Protein AF-A0A2E9IGZ9-F1 (afdb_monomer_lite)

pLDDT: mean 83.28, std 19.93, range [29.45, 98.5]

Secondary structure (DSSP, 8-state):
-PPPPPPHHHHHHHHHHHHHHHHT---S-SGGGT--HHHHHHHHT-HHHHHHHHHHHHHHHHH-GGGTTSPEEE-TTS--PPPHHHHTTT------S-SEEETTEEEEEEESEEEEEEE-HHHHHHHHHHHHHHS-GGGGGSHHHHHHHHHHHTPPPSEEESS-HHHHHHH---HHHHHHHHHHHHHHHHHHHHHHH-HHHHHHHHHHHHH-HHHH-TTSTTS-SEEEEE-TTSSSEEEEETT-HHHHHHHHHH-EEEEEEEEEEEE-GGG-BTTBTT-EEEEEEEEEEEEEEEETT----SS---S--------S--SS-HHHHHHHHHHHHHHHHHHHHHHTT-------------

Radius of gyration: 23.5 Å; chains: 1; bounding box: 84×56×66 Å

Foldseek 3Di:
DPQDDDDPLLLLLLLQLLLCVLLVHDDPDCVVQVHDPVSVVSCVVPVLSNQLNVLLNVVCCVVPVVLSPWHKHAQQPDFADWDPLLVVLVDDPRGFLFGMDGHQAGEREAEFWGWLDWDFLSRLLSLLVQLCVQFPVCCCVDPLSVQLNLLSLLWDDKAKDLADLVVVCVVVPDPSSVLNVVSQVSNLVSVVVVVVVGVSSLLSSLLCSNFVCNTRNNSDSSGHQWYWYAYSSNPDIDIDGSPPSVVSSLLSVQWDKGKDKDKDFDADPVQPDPVRPRRGPNMIIIIIIIIIIGRRVPPPPPDDPDDDPPPPPPPDDDDPDRPVVSCCSSVCSVVVVVVSCVVVDPPPPPPDPPDDDD

Sequence (358 aa):
MTEAKLKAEDYEAAIVMGFYTVTKRVMESTEDYGIKQQLYDKIENTPSAKKTGELIATKILKDYPQLKNKKAEVFGRTKSSLTDFWKSYDASDTTPKTDVKIGDKNFSVKIGLAQLMSGGKAESTATFQAAVKNSNSDLVKSPQYKKTNQVLEGFVKNTLAPSKIRPLIKAGTNKVVNAAEKAHKDCMKELGNLFNQSKEFKIEFAREAMSGYEKFGKSSPASADLMLVSTADGGKVEIHDVNDDSYCEKIATAMKLQTRFKTSQRTKKELVSPTNEKGGTGEYFFWSVISLIVDSMTEELDTNEKETLVEFNILNKVKSFVSKTWSKVTNFFKKGLRQLTSFLGAIPDIRVKRNVKF

Structure (mmCIF, N/CA/C/O backbone):
data_AF-A0A2E9IGZ9-F1
#
_entry.id   AF-A0A2E9IGZ9-F1
#
loop_
_atom_site.group_PDB
_atom_site.id
_atom_site.type_symbol
_atom_site.label_atom_id
_atom_site.label_alt_id
_atom_site.label_comp_id
_atom_site.label_asym_id
_atom_site.label_entity_id
_atom_site.label_seq_id
_atom_site.pdbx_PDB_ins_code
_atom_site.Cartn_x
_atom_site.Cartn_y
_atom_site.Cartn_z
_atom_site.occupancy
_atom_site.B_iso_or_equiv
_atom_site.auth_seq_id
_atom_site.auth_comp_id
_atom_site.auth_asym_id
_atom_site.auth_atom_id
_atom_site.pdbx_PDB_model_num
ATOM 1 N N . MET A 1 1 ? 14.073 28.020 -9.856 1.00 32.75 1 MET A N 1
ATOM 2 C CA . MET A 1 1 ? 12.744 27.375 -9.861 1.00 32.75 1 MET A CA 1
ATOM 3 C C . MET A 1 1 ? 12.861 26.117 -9.024 1.00 32.75 1 MET A C 1
ATOM 5 O O . MET A 1 1 ? 13.722 25.304 -9.317 1.00 32.75 1 MET A O 1
ATOM 9 N N . THR A 1 2 ? 12.111 26.004 -7.935 1.00 37.91 2 THR A N 1
ATOM 10 C CA . THR A 1 2 ? 12.070 24.789 -7.111 1.00 37.91 2 THR A CA 1
ATOM 11 C C . THR A 1 2 ? 11.323 23.715 -7.896 1.00 37.91 2 THR A C 1
ATOM 13 O O . THR A 1 2 ? 10.181 23.953 -8.289 1.00 37.91 2 THR A O 1
ATOM 16 N N . GLU A 1 3 ? 11.957 22.571 -8.172 1.00 50.06 3 GLU A N 1
ATOM 17 C CA . GLU A 1 3 ? 11.272 21.444 -8.814 1.00 50.06 3 GLU A CA 1
ATOM 18 C C . GLU A 1 3 ? 10.016 21.087 -8.005 1.00 50.06 3 GLU A C 1
ATOM 20 O O . GLU A 1 3 ? 10.048 20.985 -6.773 1.00 50.06 3 GLU A O 1
ATOM 25 N N . ALA A 1 4 ? 8.878 20.958 -8.688 1.00 57.19 4 ALA A N 1
ATOM 26 C CA . ALA A 1 4 ? 7.639 20.560 -8.041 1.00 57.19 4 ALA A CA 1
ATOM 27 C C . ALA A 1 4 ? 7.823 19.167 -7.424 1.00 57.19 4 ALA A C 1
ATOM 29 O O . ALA A 1 4 ? 8.274 18.242 -8.095 1.00 57.19 4 ALA A O 1
ATOM 30 N N . LYS A 1 5 ? 7.451 19.007 -6.149 1.00 69.56 5 LYS A N 1
ATOM 31 C CA . LYS A 1 5 ? 7.558 17.721 -5.452 1.00 69.56 5 LYS A CA 1
ATOM 32 C C . LYS A 1 5 ? 6.809 16.634 -6.234 1.00 69.56 5 LYS A C 1
ATOM 34 O O . LYS A 1 5 ? 5.589 16.730 -6.404 1.00 69.56 5 LYS A O 1
ATOM 39 N N . LEU A 1 6 ? 7.542 15.613 -6.675 1.00 81.88 6 LEU A N 1
ATOM 40 C CA . LEU A 1 6 ? 6.992 14.467 -7.392 1.00 81.88 6 LEU A CA 1
ATOM 41 C C . LEU A 1 6 ? 6.009 13.688 -6.508 1.00 81.88 6 LEU A C 1
ATOM 43 O O . LEU A 1 6 ? 6.189 13.543 -5.295 1.00 81.88 6 LEU A O 1
ATOM 47 N N . LYS A 1 7 ? 4.935 13.212 -7.130 1.00 85.00 7 LYS A N 1
ATOM 48 C CA . LYS A 1 7 ? 3.936 12.305 -6.559 1.00 85.00 7 LYS A CA 1
ATOM 49 C C . LYS A 1 7 ? 4.289 10.866 -6.937 1.00 85.00 7 LYS A C 1
ATOM 51 O O . LYS A 1 7 ? 5.009 10.646 -7.900 1.00 85.00 7 LYS A O 1
ATOM 56 N N . ALA A 1 8 ? 3.726 9.888 -6.226 1.00 80.56 8 ALA A N 1
ATOM 57 C CA . ALA A 1 8 ? 3.929 8.463 -6.526 1.00 80.56 8 ALA A CA 1
ATOM 58 C C . ALA A 1 8 ? 3.668 8.128 -8.009 1.00 80.56 8 ALA A C 1
ATOM 60 O O . ALA A 1 8 ? 4.511 7.539 -8.672 1.00 80.56 8 ALA A O 1
ATOM 61 N N . GLU A 1 9 ? 2.565 8.643 -8.547 1.00 85.25 9 GLU A N 1
ATOM 62 C CA . GLU A 1 9 ? 2.147 8.442 -9.940 1.00 85.25 9 GLU A CA 1
ATOM 63 C C . GLU A 1 9 ? 3.149 9.008 -10.963 1.00 85.25 9 GLU A C 1
ATOM 65 O O . GLU A 1 9 ? 3.223 8.528 -12.091 1.00 85.25 9 GLU A O 1
ATOM 70 N N . ASP A 1 10 ? 3.918 10.034 -10.580 1.00 92.31 10 ASP A N 1
ATOM 71 C CA . ASP A 1 10 ? 4.966 10.587 -11.438 1.00 92.31 10 ASP A CA 1
ATOM 72 C C . ASP A 1 10 ? 6.125 9.585 -11.575 1.00 92.31 10 ASP A C 1
ATOM 74 O O . ASP A 1 10 ? 6.672 9.418 -12.663 1.00 92.31 10 ASP A O 1
ATOM 78 N N . TYR A 1 11 ? 6.459 8.869 -10.497 1.00 93.56 11 TYR A N 1
ATOM 79 C CA . TYR A 1 11 ? 7.488 7.829 -10.519 1.00 93.56 11 TYR A CA 1
ATOM 80 C C . TYR A 1 11 ? 7.055 6.599 -11.318 1.00 93.56 11 TYR A C 1
ATOM 82 O O . TYR A 1 11 ? 7.867 6.055 -12.057 1.00 93.56 11 TYR A O 1
ATOM 90 N N . GLU A 1 12 ? 5.789 6.183 -11.233 1.00 95.62 12 GLU A N 1
ATOM 91 C CA . GLU A 1 12 ? 5.253 5.077 -12.045 1.00 95.62 12 GLU A CA 1
ATOM 92 C C . GLU A 1 12 ? 5.429 5.346 -13.545 1.00 95.62 12 GLU A C 1
ATOM 94 O O . GLU A 1 12 ? 5.975 4.516 -14.274 1.00 95.62 12 GLU A O 1
ATOM 99 N N . ALA A 1 13 ? 5.030 6.541 -13.996 1.00 96.44 13 ALA A N 1
ATOM 100 C CA . ALA A 1 13 ? 5.212 6.959 -15.382 1.00 96.44 13 ALA A CA 1
ATOM 101 C C . ALA A 1 13 ? 6.696 7.084 -15.752 1.00 96.44 13 ALA A C 1
ATOM 103 O O . ALA A 1 13 ? 7.098 6.600 -16.808 1.00 96.44 13 ALA A O 1
ATOM 104 N N . ALA A 1 14 ? 7.520 7.667 -14.875 1.00 97.19 14 ALA A N 1
ATOM 105 C CA . ALA A 1 14 ? 8.954 7.798 -15.108 1.00 97.19 14 ALA A CA 1
ATOM 106 C C . ALA A 1 14 ? 9.654 6.440 -15.273 1.00 97.19 14 ALA A C 1
ATOM 108 O O . ALA A 1 14 ? 10.495 6.305 -16.157 1.00 97.19 14 ALA A O 1
ATOM 109 N N . ILE A 1 15 ? 9.295 5.425 -14.480 1.00 98.12 15 ILE A N 1
ATOM 110 C CA . ILE A 1 15 ? 9.843 4.063 -14.602 1.00 98.12 15 ILE A CA 1
ATOM 111 C C . ILE A 1 15 ? 9.481 3.458 -15.959 1.00 98.12 15 ILE A C 1
ATOM 113 O O . ILE A 1 15 ? 10.348 2.910 -16.638 1.00 98.12 15 ILE A O 1
ATOM 117 N N . VAL A 1 16 ? 8.217 3.572 -16.377 1.00 98.19 16 VAL A N 1
ATOM 118 C CA . VAL A 1 16 ? 7.760 3.045 -17.671 1.00 98.19 16 VAL A CA 1
ATOM 119 C C . VAL A 1 16 ? 8.455 3.768 -18.826 1.00 98.19 16 VAL A C 1
ATOM 121 O O . VAL A 1 16 ? 8.996 3.107 -19.707 1.00 98.19 16 VAL A O 1
ATOM 124 N N . MET A 1 17 ? 8.523 5.101 -18.801 1.00 97.88 17 MET A N 1
ATOM 125 C CA . MET A 1 17 ? 9.248 5.885 -19.810 1.00 97.88 17 MET A CA 1
ATOM 126 C C . MET A 1 17 ? 10.739 5.518 -19.842 1.00 97.88 17 MET A C 1
ATOM 128 O O . MET A 1 17 ? 11.278 5.213 -20.904 1.00 97.88 17 MET A O 1
ATOM 132 N N . GLY A 1 18 ? 11.388 5.448 -18.676 1.00 98.06 18 GLY A N 1
ATOM 133 C CA . GLY A 1 18 ? 12.786 5.037 -18.539 1.00 98.06 18 GLY A CA 1
ATOM 134 C C . GLY A 1 18 ? 13.047 3.629 -19.075 1.00 98.06 18 GLY A C 1
ATOM 135 O O . GLY A 1 18 ? 14.079 3.387 -19.697 1.00 98.06 18 GLY A O 1
ATOM 136 N N . PHE A 1 19 ? 12.093 2.707 -18.926 1.00 98.50 19 PHE A N 1
ATOM 137 C CA . PHE A 1 19 ? 12.179 1.365 -19.498 1.00 98.50 19 PHE A CA 1
ATOM 138 C C . PHE A 1 19 ? 12.247 1.385 -21.030 1.00 98.50 19 PHE A C 1
ATOM 140 O O . PHE A 1 19 ? 13.100 0.712 -21.616 1.00 98.50 19 PHE A O 1
ATOM 147 N N . TYR A 1 20 ? 11.405 2.179 -21.695 1.00 97.88 20 TYR A N 1
ATOM 148 C CA . TYR A 1 20 ? 11.455 2.329 -23.154 1.00 97.88 20 TYR A CA 1
ATOM 149 C C . TYR A 1 20 ? 12.735 3.042 -23.615 1.00 97.88 20 TYR A C 1
ATOM 151 O O . TYR A 1 20 ? 13.361 2.595 -24.578 1.00 97.88 20 TYR A O 1
ATOM 159 N N . THR A 1 21 ? 13.214 4.040 -22.864 1.00 97.38 21 THR A N 1
ATOM 160 C CA . THR A 1 21 ? 14.504 4.701 -23.123 1.00 97.38 21 THR A CA 1
ATOM 161 C C . THR A 1 21 ? 15.678 3.720 -23.058 1.00 97.38 21 THR A C 1
ATOM 163 O O . THR A 1 21 ? 16.434 3.583 -24.022 1.00 97.38 21 THR A O 1
ATOM 166 N N . VAL A 1 22 ? 15.821 2.977 -21.954 1.00 97.88 22 VAL A N 1
ATOM 167 C CA . VAL A 1 22 ? 16.948 2.048 -21.733 1.00 97.88 22 VAL A CA 1
ATOM 168 C C . VAL A 1 22 ? 16.916 0.876 -22.719 1.00 97.88 22 VAL A C 1
ATOM 170 O O . VAL A 1 22 ? 17.962 0.393 -23.160 1.00 97.88 22 VAL A O 1
ATOM 173 N N . THR A 1 23 ? 15.724 0.428 -23.121 1.00 97.62 23 THR A N 1
ATOM 174 C CA . THR A 1 23 ? 15.567 -0.635 -24.129 1.00 97.62 23 THR A CA 1
ATOM 175 C C . THR A 1 23 ? 15.649 -0.135 -25.573 1.00 97.62 23 THR A C 1
ATOM 177 O O . THR A 1 23 ? 15.648 -0.964 -26.483 1.00 97.62 23 THR A O 1
ATOM 180 N N . LYS A 1 24 ? 15.783 1.184 -25.792 1.00 96.62 24 LYS A N 1
ATOM 181 C CA . LYS A 1 24 ? 15.793 1.842 -27.113 1.00 96.62 24 LYS A CA 1
ATOM 182 C C . LYS A 1 24 ? 14.543 1.531 -27.940 1.00 96.62 24 LYS A C 1
ATOM 184 O O . LYS A 1 24 ? 14.617 1.337 -29.152 1.00 96.62 24 LYS A O 1
ATOM 189 N N . ARG A 1 25 ? 13.396 1.441 -27.272 1.00 94.88 25 ARG A N 1
ATOM 190 C CA . ARG A 1 25 ? 12.094 1.173 -27.886 1.00 94.88 25 ARG A CA 1
ATOM 191 C C . ARG A 1 25 ? 11.255 2.441 -27.869 1.00 94.88 25 ARG A C 1
ATOM 193 O O . ARG A 1 25 ? 11.357 3.245 -26.951 1.00 94.88 25 ARG A O 1
ATOM 200 N N . VAL A 1 26 ? 10.426 2.607 -28.890 1.00 90.12 26 VAL A N 1
ATOM 201 C CA . VAL A 1 26 ? 9.554 3.777 -29.029 1.00 90.12 26 VAL A CA 1
ATOM 202 C C . VAL A 1 26 ? 8.212 3.496 -28.359 1.00 90.12 26 VAL A C 1
ATOM 204 O O . VAL A 1 26 ? 7.700 2.378 -28.433 1.00 90.12 26 VAL A O 1
ATOM 207 N N . MET A 1 27 ? 7.660 4.515 -27.704 1.00 90.69 27 MET A N 1
ATOM 208 C CA . MET A 1 27 ? 6.276 4.526 -27.240 1.00 90.69 27 MET A CA 1
ATOM 209 C C . MET A 1 27 ? 5.404 5.125 -28.345 1.00 90.69 27 MET A C 1
ATOM 211 O O . MET A 1 27 ? 5.516 6.315 -28.624 1.00 90.69 27 MET A O 1
ATOM 215 N N . GLU A 1 28 ? 4.570 4.311 -28.991 1.00 83.88 28 GLU A N 1
ATOM 216 C CA . GLU A 1 28 ? 3.745 4.760 -30.127 1.00 83.88 28 GLU A CA 1
ATOM 217 C C . GLU A 1 28 ? 2.611 5.698 -29.684 1.00 83.88 28 GLU A C 1
ATOM 219 O O . GLU A 1 28 ? 2.387 6.740 -30.295 1.00 83.88 28 GLU A O 1
ATOM 224 N N . SER A 1 29 ? 1.942 5.359 -28.578 1.00 89.00 29 SER A N 1
ATOM 225 C CA . SER A 1 29 ? 0.925 6.182 -27.920 1.00 89.00 29 SER A CA 1
ATOM 226 C C . SER A 1 29 ? 1.106 6.110 -26.409 1.00 89.00 29 SER A C 1
ATOM 228 O O . SER A 1 29 ? 1.192 5.025 -25.843 1.00 89.00 29 SER A O 1
ATOM 230 N N . THR A 1 30 ? 1.150 7.254 -25.727 1.00 89.75 30 THR A N 1
ATOM 231 C CA . THR A 1 30 ? 1.342 7.309 -24.266 1.00 89.75 30 THR A CA 1
ATOM 232 C C . THR A 1 30 ? 0.206 6.611 -23.505 1.00 89.75 30 THR A C 1
ATOM 234 O O . THR A 1 30 ? 0.447 5.961 -22.480 1.00 89.75 30 THR A O 1
ATOM 237 N N . GLU A 1 31 ? -1.011 6.654 -24.053 1.00 89.00 31 GLU A N 1
ATOM 238 C CA . GLU A 1 31 ? -2.209 6.050 -23.465 1.00 89.00 31 GLU A CA 1
ATOM 239 C C . GLU A 1 31 ? -2.146 4.519 -23.437 1.00 89.00 31 GLU A C 1
ATOM 241 O O . GLU A 1 31 ? -2.573 3.915 -22.448 1.00 89.00 31 GLU A O 1
ATOM 246 N N . ASP A 1 32 ? -1.519 3.893 -24.439 1.00 90.88 32 ASP A N 1
ATOM 247 C CA . ASP A 1 32 ? -1.344 2.433 -24.506 1.00 90.88 32 ASP A CA 1
ATOM 248 C C . ASP A 1 32 ? -0.474 1.892 -23.367 1.00 90.88 32 ASP A C 1
ATOM 250 O O . ASP A 1 32 ? -0.505 0.695 -23.068 1.00 90.88 32 ASP A O 1
ATOM 254 N N . TYR A 1 33 ? 0.284 2.766 -22.705 1.00 94.00 33 TYR A N 1
ATOM 255 C CA . TYR A 1 33 ? 1.140 2.443 -21.566 1.00 94.00 33 TYR A CA 1
ATOM 256 C C . TYR A 1 33 ? 0.579 2.966 -20.239 1.00 94.00 33 TYR A C 1
ATOM 258 O O . TYR A 1 33 ? 1.298 2.996 -19.241 1.00 94.00 33 TYR A O 1
ATOM 266 N N . GLY A 1 34 ? -0.690 3.390 -20.208 1.00 93.06 34 GLY A N 1
ATOM 267 C CA . GLY A 1 34 ? -1.354 3.893 -19.003 1.00 93.06 34 GLY A CA 1
ATOM 268 C C . GLY A 1 34 ? -0.917 5.302 -18.585 1.00 93.06 34 GLY A C 1
ATOM 269 O O . GLY A 1 34 ? -1.207 5.734 -17.465 1.00 93.06 34 GLY A O 1
ATOM 270 N N . ILE A 1 35 ? -0.232 6.041 -19.465 1.00 94.50 35 ILE A N 1
ATOM 271 C CA . ILE A 1 35 ? 0.303 7.375 -19.180 1.00 94.50 35 ILE A CA 1
ATOM 272 C C . ILE A 1 35 ? -0.529 8.417 -19.926 1.00 94.50 35 ILE A C 1
ATOM 274 O O . ILE A 1 35 ? -0.560 8.467 -21.147 1.00 94.50 35 ILE A O 1
ATOM 278 N N . LYS A 1 36 ? -1.195 9.304 -19.182 1.00 92.75 36 LYS A N 1
ATOM 279 C CA . LYS A 1 36 ? -1.896 10.453 -19.779 1.00 92.75 36 LYS A CA 1
ATOM 280 C C . LYS A 1 36 ? -0.887 11.444 -20.357 1.00 92.75 36 LYS A C 1
ATOM 282 O O . LYS A 1 36 ? 0.118 11.710 -19.698 1.00 92.75 36 LYS A O 1
ATOM 287 N N . GLN A 1 37 ? -1.221 12.099 -21.469 1.00 92.62 37 GLN A N 1
ATOM 288 C CA . GLN A 1 37 ? -0.322 13.059 -22.125 1.00 92.62 37 GLN A CA 1
ATOM 289 C C . GLN A 1 37 ? 0.213 14.148 -21.179 1.00 92.62 37 GLN A C 1
ATOM 291 O O . GLN A 1 37 ? 1.413 14.366 -21.104 1.00 92.62 37 GLN A O 1
ATOM 296 N N . GLN A 1 38 ? -0.648 14.742 -20.345 1.00 92.00 38 GLN A N 1
ATOM 297 C CA . GLN A 1 38 ? -0.229 15.744 -19.351 1.00 92.00 38 GLN A CA 1
ATOM 298 C C . GLN A 1 38 ? 0.832 15.228 -18.366 1.00 92.00 38 GLN A C 1
ATOM 300 O O . GLN A 1 38 ? 1.667 15.994 -17.890 1.00 92.00 38 GLN A O 1
ATOM 305 N N . LEU A 1 39 ? 0.764 13.943 -18.006 1.00 92.44 39 LEU A N 1
ATOM 306 C CA . LEU A 1 39 ? 1.745 13.321 -17.124 1.00 92.44 39 LEU A CA 1
ATOM 307 C C . LEU A 1 39 ? 3.043 13.050 -17.885 1.00 92.44 39 LEU A C 1
ATOM 309 O O . LEU A 1 39 ? 4.103 13.371 -17.364 1.00 92.44 39 LEU A O 1
ATOM 313 N N . TYR A 1 40 ? 2.953 12.535 -19.112 1.00 94.00 40 TYR A N 1
ATOM 314 C CA . TYR A 1 40 ? 4.107 12.355 -19.994 1.00 94.00 40 TYR A CA 1
ATOM 315 C C . TYR A 1 40 ? 4.885 13.665 -20.174 1.00 94.00 40 TYR A C 1
ATOM 317 O O . TYR A 1 40 ? 6.069 13.724 -19.854 1.00 94.00 40 TYR A O 1
ATOM 325 N N . ASP A 1 41 ? 4.199 14.743 -20.567 1.00 93.75 41 ASP A N 1
ATOM 326 C CA . ASP A 1 41 ? 4.806 16.062 -20.778 1.00 93.75 41 ASP A CA 1
ATOM 327 C C . ASP A 1 41 ? 5.449 16.592 -19.492 1.00 93.75 41 ASP A C 1
ATOM 329 O O . ASP A 1 41 ? 6.516 17.205 -19.511 1.00 93.75 41 ASP A O 1
ATOM 333 N N . LYS A 1 42 ? 4.817 16.345 -18.341 1.00 93.88 42 LYS A N 1
ATOM 334 C CA . LYS A 1 42 ? 5.380 16.718 -17.044 1.00 93.88 42 LYS A CA 1
ATOM 335 C C . LYS A 1 42 ? 6.686 15.974 -16.760 1.00 93.88 42 LYS A C 1
ATOM 337 O O . LYS A 1 42 ? 7.631 16.609 -16.292 1.00 93.88 42 LYS A O 1
ATOM 342 N N . ILE A 1 43 ? 6.747 14.664 -17.012 1.00 94.75 43 ILE A N 1
ATOM 343 C CA . ILE A 1 43 ? 7.973 13.877 -16.814 1.00 94.75 43 ILE A CA 1
ATOM 344 C C . ILE A 1 43 ? 9.055 14.313 -17.801 1.00 94.75 43 ILE A C 1
ATOM 346 O O . ILE A 1 43 ? 10.187 14.524 -17.378 1.00 94.75 43 ILE A O 1
ATOM 350 N N . GLU A 1 44 ? 8.714 14.544 -19.071 1.00 93.38 44 GLU A N 1
ATOM 351 C CA . GLU A 1 44 ? 9.658 15.059 -20.072 1.00 93.38 44 GLU A CA 1
ATOM 352 C C . GLU A 1 44 ? 10.307 16.381 -19.640 1.00 93.38 44 GLU A C 1
ATOM 354 O O . GLU A 1 44 ? 11.513 16.571 -19.795 1.00 93.38 44 GLU A O 1
ATOM 359 N N . ASN A 1 45 ? 9.527 17.256 -19.002 1.00 93.75 45 ASN A N 1
ATOM 360 C CA . ASN A 1 45 ? 9.992 18.539 -18.477 1.00 93.75 45 ASN A CA 1
ATOM 361 C C . ASN A 1 45 ? 10.607 18.462 -17.066 1.00 93.75 45 ASN A C 1
ATOM 363 O O . ASN A 1 45 ? 10.932 19.500 -16.488 1.00 93.75 45 ASN A O 1
ATOM 367 N N . THR A 1 46 ? 10.775 17.263 -16.497 1.00 93.50 46 THR A N 1
ATOM 368 C CA . THR A 1 46 ? 11.371 17.059 -15.167 1.00 93.50 46 THR A CA 1
ATOM 369 C C . THR A 1 46 ? 12.596 16.137 -15.264 1.00 93.50 46 THR A C 1
ATOM 371 O O . THR A 1 46 ? 12.470 14.922 -15.087 1.00 93.50 46 THR A O 1
ATOM 374 N N . PRO A 1 47 ? 13.805 16.680 -15.524 1.00 93.31 47 PRO A N 1
ATOM 375 C CA . PRO A 1 47 ? 15.015 15.879 -15.746 1.00 93.31 47 PRO A CA 1
ATOM 376 C C . PRO A 1 47 ? 15.348 14.911 -14.605 1.00 93.31 47 PRO A C 1
ATOM 378 O O . PRO A 1 47 ? 15.786 13.788 -14.859 1.00 93.31 47 PRO A O 1
ATOM 381 N N . SER A 1 48 ? 15.109 15.317 -13.354 1.00 91.56 48 SER A N 1
ATOM 382 C CA . SER A 1 48 ? 15.309 14.465 -12.179 1.00 91.56 48 SER A CA 1
ATOM 383 C C . SER A 1 48 ? 14.412 13.222 -12.210 1.00 91.56 48 SER A C 1
ATOM 385 O O . SER A 1 48 ? 14.900 12.116 -11.992 1.00 91.56 48 SER A O 1
ATOM 387 N N . ALA A 1 49 ? 13.135 13.371 -12.577 1.00 92.75 49 ALA A N 1
ATOM 388 C CA . ALA A 1 49 ? 12.197 12.256 -12.704 1.00 92.75 49 ALA A CA 1
ATOM 389 C C . ALA A 1 49 ? 12.624 11.274 -13.803 1.00 92.75 49 ALA A C 1
ATOM 391 O O . ALA A 1 49 ? 12.639 10.068 -13.560 1.00 92.75 49 ALA A O 1
ATOM 392 N N . LYS A 1 50 ? 13.023 11.780 -14.982 1.00 95.25 50 LYS A N 1
ATOM 393 C CA . LYS A 1 50 ? 13.515 10.941 -16.093 1.00 95.25 50 LYS A CA 1
ATOM 394 C C . LYS A 1 50 ? 14.712 10.104 -15.664 1.00 95.25 50 LYS A C 1
ATOM 396 O O . LYS A 1 50 ? 14.700 8.885 -15.818 1.00 95.25 50 LYS A O 1
ATOM 401 N N . LYS A 1 51 ? 15.705 10.757 -15.053 1.00 95.75 51 LYS A N 1
ATOM 402 C CA . LYS A 1 51 ? 16.915 10.096 -14.563 1.00 95.75 51 LYS A CA 1
ATOM 403 C C . LYS A 1 51 ? 16.585 9.011 -13.538 1.00 95.75 51 LYS A C 1
ATOM 405 O O . LYS A 1 51 ? 17.085 7.897 -13.664 1.00 95.75 51 LYS A O 1
ATOM 410 N N . THR A 1 52 ? 15.723 9.302 -12.561 1.00 94.69 52 THR A N 1
ATOM 411 C CA . THR A 1 52 ? 15.276 8.296 -11.584 1.00 94.69 52 THR A CA 1
ATOM 412 C C . THR A 1 52 ? 14.593 7.113 -12.277 1.00 94.69 52 THR A C 1
ATOM 414 O O . THR A 1 52 ? 14.903 5.962 -11.975 1.00 94.69 52 THR A O 1
ATOM 417 N N . GLY A 1 53 ? 13.703 7.378 -13.238 1.00 97.50 53 GLY A N 1
ATOM 418 C CA . GLY A 1 53 ? 13.025 6.348 -14.024 1.00 97.50 53 GLY A CA 1
ATOM 419 C C . GLY A 1 53 ? 13.985 5.435 -14.792 1.00 97.50 53 GLY A C 1
ATOM 420 O O . GLY A 1 53 ? 13.845 4.214 -14.744 1.00 97.50 53 GLY A O 1
ATOM 421 N N . GLU A 1 54 ? 14.998 6.007 -15.446 1.00 98.19 54 GLU A N 1
ATOM 422 C CA . GLU A 1 54 ? 16.040 5.268 -16.172 1.00 98.19 54 GLU A CA 1
ATOM 423 C C . GLU A 1 54 ? 16.924 4.423 -15.243 1.00 98.19 54 GLU A C 1
ATOM 425 O O . GLU A 1 54 ? 17.232 3.273 -15.569 1.00 98.19 54 GLU A O 1
ATOM 430 N N . LEU A 1 55 ? 17.304 4.949 -14.072 1.00 98.00 55 LEU A N 1
ATOM 431 C CA . LEU A 1 55 ? 18.084 4.209 -13.071 1.00 98.00 55 LEU A CA 1
ATOM 432 C C . LEU A 1 55 ? 17.307 2.998 -12.547 1.00 98.00 55 LEU A C 1
ATOM 434 O O . LEU A 1 55 ? 17.832 1.880 -12.526 1.00 98.00 55 LEU A O 1
ATOM 438 N N . ILE A 1 56 ? 16.034 3.198 -12.198 1.00 98.12 56 ILE A N 1
ATOM 439 C CA . ILE A 1 56 ? 15.155 2.118 -11.749 1.00 98.12 56 ILE A CA 1
ATOM 440 C C . ILE A 1 56 ? 14.959 1.086 -12.866 1.00 98.12 56 ILE A C 1
ATOM 442 O O . ILE A 1 56 ? 15.133 -0.109 -12.632 1.00 98.12 56 ILE A O 1
ATOM 446 N N . ALA A 1 57 ? 14.659 1.517 -14.093 1.00 98.31 57 ALA A N 1
ATOM 447 C CA . ALA A 1 57 ? 14.489 0.612 -15.227 1.00 98.31 57 ALA A CA 1
ATOM 448 C C . ALA A 1 57 ? 15.763 -0.191 -15.541 1.00 98.31 57 ALA A C 1
ATOM 450 O O . ALA A 1 57 ? 15.690 -1.385 -15.839 1.00 98.31 57 ALA A O 1
ATOM 451 N N . THR A 1 58 ? 16.935 0.434 -15.418 1.00 98.44 58 THR A N 1
ATOM 452 C CA . THR A 1 58 ? 18.231 -0.241 -15.564 1.00 98.44 58 THR A CA 1
ATOM 453 C C . THR A 1 58 ? 18.402 -1.333 -14.512 1.00 98.44 58 THR A C 1
ATOM 455 O O . THR A 1 58 ? 18.807 -2.446 -14.850 1.00 98.44 58 THR A O 1
ATOM 458 N N . LYS A 1 59 ? 18.045 -1.061 -13.249 1.00 98.19 59 LYS A N 1
ATOM 459 C CA . LYS A 1 59 ? 18.060 -2.074 -12.184 1.00 98.19 59 LYS A CA 1
ATOM 460 C C . LYS A 1 59 ? 17.076 -3.213 -12.465 1.00 98.19 59 LYS A C 1
ATOM 462 O O . LYS A 1 59 ? 17.477 -4.369 -12.363 1.00 98.19 59 LYS A O 1
ATOM 467 N N . ILE A 1 60 ? 15.846 -2.914 -12.896 1.00 98.38 60 ILE A N 1
ATOM 468 C CA . ILE A 1 60 ? 14.863 -3.938 -13.293 1.00 98.38 60 ILE A CA 1
ATOM 469 C C . ILE A 1 60 ? 15.447 -4.852 -14.375 1.00 98.38 60 ILE A C 1
ATOM 471 O O . ILE A 1 60 ? 15.367 -6.067 -14.254 1.00 98.38 60 ILE A O 1
ATOM 475 N N . LEU A 1 61 ? 16.048 -4.292 -15.427 1.00 98.25 61 LEU A N 1
ATOM 476 C CA . LEU A 1 61 ? 16.608 -5.075 -16.535 1.00 98.25 61 LEU A CA 1
ATOM 477 C C . LEU A 1 61 ? 17.881 -5.835 -16.157 1.00 98.25 61 LEU A C 1
ATOM 479 O O . LEU A 1 61 ? 18.178 -6.858 -16.770 1.00 98.25 61 LEU A O 1
ATOM 483 N N . LYS A 1 62 ? 18.629 -5.353 -15.161 1.00 98.12 62 LYS A N 1
ATOM 484 C CA . LYS A 1 62 ? 19.765 -6.078 -14.589 1.00 98.12 62 LYS A CA 1
ATOM 485 C C . LYS A 1 62 ? 19.299 -7.325 -13.834 1.00 98.12 62 LYS A C 1
ATOM 487 O O . LYS A 1 62 ? 19.889 -8.384 -14.019 1.00 98.12 62 LYS A O 1
ATOM 492 N N . ASP A 1 63 ? 18.257 -7.198 -13.016 1.00 97.69 63 ASP A N 1
ATOM 493 C CA . ASP A 1 63 ? 17.748 -8.301 -12.190 1.00 97.69 63 ASP A CA 1
ATOM 494 C C . ASP A 1 63 ? 16.841 -9.256 -12.985 1.00 97.69 63 ASP A C 1
ATOM 496 O O . ASP A 1 63 ? 16.807 -10.457 -12.725 1.00 97.69 63 ASP A O 1
ATOM 500 N N . TYR A 1 64 ? 16.135 -8.732 -13.991 1.00 97.56 64 TYR A N 1
ATOM 501 C CA . TYR A 1 64 ? 15.180 -9.458 -14.830 1.00 97.56 64 TYR A CA 1
ATOM 502 C C . TYR A 1 64 ? 15.435 -9.199 -16.331 1.00 97.56 64 TYR A C 1
ATOM 504 O O . TYR A 1 64 ? 14.599 -8.597 -17.020 1.00 97.56 64 TYR A O 1
ATOM 512 N N . PRO A 1 65 ? 16.571 -9.660 -16.890 1.00 97.56 65 PRO A N 1
ATOM 513 C CA . PRO A 1 65 ? 16.956 -9.394 -18.281 1.00 97.56 65 PRO A CA 1
ATOM 514 C C . PRO A 1 65 ? 15.951 -9.921 -19.317 1.00 97.56 65 PRO A C 1
ATOM 516 O O . PRO A 1 65 ? 15.813 -9.348 -20.401 1.00 97.56 65 PRO A O 1
ATOM 519 N N . GLN A 1 66 ? 15.187 -10.963 -18.979 1.00 97.25 66 GLN A N 1
ATOM 520 C CA . GLN A 1 66 ? 14.120 -11.515 -19.818 1.00 97.25 66 GLN A CA 1
ATOM 521 C C . GLN A 1 66 ? 12.984 -10.519 -20.106 1.00 97.25 66 GLN A C 1
ATOM 523 O O . GLN A 1 66 ? 12.219 -10.714 -21.054 1.00 97.25 66 GLN A O 1
ATOM 528 N N . LEU A 1 67 ? 12.864 -9.445 -19.316 1.00 97.56 67 LEU A N 1
ATOM 529 C CA . LEU A 1 67 ? 11.829 -8.432 -19.504 1.00 97.56 67 LEU A CA 1
ATOM 530 C C . LEU A 1 67 ? 12.123 -7.474 -20.658 1.00 97.56 67 LEU A C 1
ATOM 532 O O . LEU A 1 67 ? 11.193 -6.831 -21.127 1.00 97.56 67 LEU A O 1
ATOM 536 N N . LYS A 1 68 ? 13.359 -7.407 -21.175 1.00 96.69 68 LYS A N 1
ATOM 537 C CA . LYS A 1 68 ? 13.814 -6.414 -22.174 1.00 96.69 68 LYS A CA 1
ATOM 538 C C . LYS A 1 68 ? 12.851 -6.179 -23.349 1.00 96.69 68 LYS A C 1
ATOM 540 O O . LYS A 1 68 ? 12.636 -5.042 -23.765 1.00 96.69 68 LYS A O 1
ATOM 545 N N . ASN A 1 69 ? 12.240 -7.247 -23.862 1.00 96.31 69 ASN A N 1
ATOM 546 C CA . ASN A 1 69 ? 11.338 -7.192 -25.019 1.00 96.31 69 ASN A CA 1
ATOM 547 C C . ASN A 1 69 ? 9.846 -7.208 -24.635 1.00 96.31 69 ASN A C 1
ATOM 549 O O . ASN A 1 69 ? 8.983 -7.342 -25.499 1.00 96.31 69 ASN A O 1
ATOM 553 N N . LYS A 1 70 ? 9.517 -7.115 -23.344 1.00 97.56 70 LYS A N 1
ATOM 554 C CA . LYS A 1 70 ? 8.143 -7.138 -22.830 1.00 97.56 70 LYS A CA 1
ATOM 555 C C . LYS A 1 70 ? 7.554 -5.732 -22.763 1.00 97.56 70 LYS A C 1
ATOM 557 O O . LYS A 1 70 ? 8.274 -4.737 -22.746 1.00 97.56 70 LYS A O 1
ATOM 562 N N . LYS A 1 71 ? 6.225 -5.640 -22.761 1.00 96.62 71 LYS A N 1
ATOM 563 C CA . LYS A 1 71 ? 5.516 -4.370 -22.570 1.00 96.62 71 LYS A CA 1
ATOM 564 C C . LYS A 1 71 ? 5.643 -3.938 -21.108 1.00 96.62 71 LYS A C 1
ATOM 566 O O . LYS A 1 71 ? 5.324 -4.741 -20.236 1.00 96.62 71 LYS A O 1
ATOM 571 N N . ALA A 1 72 ? 6.084 -2.705 -20.877 1.00 97.75 72 ALA A N 1
ATOM 572 C CA . ALA A 1 72 ? 5.961 -2.002 -19.602 1.00 97.75 72 ALA A CA 1
ATOM 573 C C . ALA A 1 72 ? 4.771 -1.033 -19.662 1.00 97.75 72 ALA A C 1
ATOM 575 O O . ALA A 1 72 ? 4.606 -0.356 -20.678 1.00 97.75 72 ALA A O 1
ATOM 576 N N . GLU A 1 73 ? 3.951 -0.971 -18.614 1.00 97.00 73 GLU A N 1
ATOM 577 C CA . GLU A 1 73 ? 2.786 -0.082 -18.518 1.00 97.00 73 GLU A CA 1
ATOM 578 C C . GLU A 1 73 ? 2.494 0.332 -17.066 1.00 97.00 73 GLU A C 1
ATOM 580 O O . GLU A 1 73 ? 2.765 -0.414 -16.120 1.00 97.00 73 GLU A O 1
ATOM 585 N N . VAL A 1 74 ? 1.927 1.529 -16.893 1.00 96.88 74 VAL A N 1
ATOM 586 C CA . VAL A 1 74 ? 1.405 2.009 -15.610 1.00 96.88 74 VAL A CA 1
ATOM 587 C C . VAL A 1 74 ? 0.075 1.313 -15.343 1.00 96.88 74 VAL A C 1
ATOM 589 O O . VAL A 1 74 ? -0.866 1.426 -16.128 1.00 96.88 74 VAL A O 1
ATOM 592 N N . PHE A 1 75 ? -0.015 0.615 -14.214 1.00 95.38 75 PHE A N 1
ATOM 593 C CA . PHE A 1 75 ? -1.180 -0.186 -13.841 1.00 95.38 75 PHE A CA 1
ATOM 594 C C . PHE A 1 75 ? -1.938 0.374 -12.628 1.00 95.38 75 PHE A C 1
ATOM 596 O O . PHE A 1 75 ? -3.144 0.137 -12.511 1.00 95.38 75 PHE A O 1
ATOM 603 N N . GLY A 1 76 ? -1.284 1.182 -11.781 1.00 88.81 76 GLY A N 1
ATOM 604 C CA . GLY A 1 76 ? -1.799 1.669 -10.487 1.00 88.81 76 GLY A CA 1
ATOM 605 C C . GLY A 1 76 ? -3.139 2.416 -10.533 1.00 88.81 76 GLY A C 1
ATOM 606 O O . GLY A 1 76 ? -3.843 2.542 -9.530 1.00 88.81 76 GLY A O 1
ATOM 607 N N . ARG A 1 77 ? -3.543 2.890 -11.717 1.00 82.94 77 ARG A N 1
ATOM 608 C CA . ARG A 1 77 ? -4.788 3.645 -11.942 1.00 82.94 77 ARG A CA 1
ATOM 609 C C . ARG A 1 77 ? -5.914 2.843 -12.588 1.00 82.94 77 ARG A C 1
ATOM 611 O O . ARG A 1 77 ? -7.003 3.384 -12.796 1.00 82.94 77 ARG A O 1
ATOM 618 N N . THR A 1 78 ? -5.675 1.577 -12.909 1.00 88.88 78 THR A N 1
ATOM 619 C CA . THR A 1 78 ? -6.723 0.695 -13.421 1.00 88.88 78 THR A CA 1
ATOM 620 C C . THR A 1 78 ? -7.730 0.361 -12.316 1.00 88.88 78 THR A C 1
ATOM 622 O O . THR A 1 78 ? -7.491 0.569 -11.124 1.00 88.88 78 THR A O 1
ATOM 625 N N . LYS A 1 79 ? -8.909 -0.123 -12.708 1.00 92.94 79 LYS A N 1
ATOM 626 C CA . LYS A 1 79 ? -9.922 -0.626 -11.778 1.00 92.94 79 LYS A CA 1
ATOM 627 C C . LYS A 1 79 ? -10.018 -2.126 -11.954 1.00 92.94 79 LYS A C 1
ATOM 629 O O . LYS A 1 79 ? -10.199 -2.596 -13.071 1.00 92.94 79 LYS A O 1
ATOM 634 N N . SER A 1 80 ? -9.893 -2.849 -10.849 1.00 94.69 80 SER A N 1
ATOM 635 C CA . SER A 1 80 ? -9.844 -4.307 -10.864 1.00 94.69 80 SER A CA 1
ATOM 636 C C . SER A 1 80 ? -10.941 -4.919 -10.008 1.00 94.69 80 SER A C 1
ATOM 638 O O . SER A 1 80 ? -11.351 -4.357 -8.989 1.00 94.69 80 SER A O 1
ATOM 640 N N . SER A 1 81 ? -11.427 -6.080 -10.440 1.00 96.19 81 SER A N 1
ATOM 641 C CA . SER A 1 81 ? -12.450 -6.839 -9.729 1.00 96.19 81 SER A CA 1
ATOM 642 C C . SER A 1 81 ? -11.914 -7.374 -8.407 1.00 96.19 81 SER A C 1
ATOM 644 O O . SER A 1 81 ? -10.813 -7.910 -8.344 1.00 96.19 81 SER A O 1
ATOM 646 N N . LEU A 1 82 ? -12.723 -7.251 -7.360 1.00 98.00 82 LEU A N 1
ATOM 647 C CA . LEU A 1 82 ? -12.433 -7.813 -6.044 1.00 98.00 82 LEU A CA 1
ATOM 648 C C . LEU A 1 82 ? -12.893 -9.269 -5.971 1.00 98.00 82 LEU A C 1
ATOM 650 O O . LEU A 1 82 ? -13.906 -9.628 -6.586 1.00 98.00 82 LEU A O 1
ATOM 654 N N . THR A 1 83 ? -12.197 -10.078 -5.175 1.00 98.44 83 THR A N 1
ATOM 655 C CA . THR A 1 83 ? -12.650 -11.432 -4.838 1.00 98.44 83 THR A CA 1
ATOM 656 C C . THR A 1 83 ? -13.916 -11.390 -3.983 1.00 98.44 83 THR A C 1
ATOM 658 O O . THR A 1 83 ? -14.220 -10.394 -3.317 1.00 98.44 83 THR A O 1
ATOM 661 N N . ASP A 1 84 ? -14.663 -12.491 -3.966 1.00 98.25 84 ASP A N 1
ATOM 662 C CA . ASP A 1 84 ? -15.858 -12.596 -3.123 1.00 98.25 84 ASP A CA 1
ATOM 663 C C . ASP A 1 84 ? -15.505 -12.618 -1.633 1.00 98.25 84 ASP A C 1
ATOM 665 O O . ASP A 1 84 ? -16.237 -12.050 -0.820 1.00 98.25 84 ASP A O 1
ATOM 669 N N . PHE A 1 85 ? -14.333 -13.167 -1.287 1.00 97.88 85 PHE A N 1
ATOM 670 C CA . PHE A 1 85 ? -13.766 -13.058 0.054 1.00 97.88 85 PHE A CA 1
ATOM 671 C C . PHE A 1 85 ? -13.653 -11.590 0.478 1.00 97.88 85 PHE A C 1
ATOM 673 O O . PHE A 1 85 ? -14.185 -11.208 1.520 1.00 97.88 85 PHE A O 1
ATOM 680 N N . TRP A 1 86 ? -13.033 -10.745 -0.351 1.00 97.94 86 TRP A N 1
ATOM 681 C CA . TRP A 1 86 ? -12.839 -9.335 -0.020 1.00 97.94 86 TRP A CA 1
ATOM 682 C C . TRP A 1 86 ? -14.176 -8.592 0.118 1.00 97.94 86 TRP A C 1
ATOM 684 O O . TRP A 1 86 ? -14.408 -7.892 1.106 1.00 97.94 86 TRP A O 1
ATOM 694 N N . LYS A 1 87 ? -15.102 -8.809 -0.828 1.00 97.88 87 LYS A N 1
ATOM 695 C CA . LYS A 1 87 ? -16.445 -8.195 -0.819 1.00 97.88 87 LYS A CA 1
ATOM 696 C C . LYS A 1 87 ? -17.275 -8.582 0.405 1.00 97.88 87 LYS A C 1
ATOM 698 O O . LYS A 1 87 ? -18.080 -7.769 0.856 1.00 97.88 87 LYS A O 1
ATOM 703 N N . SER A 1 88 ? -17.075 -9.781 0.963 1.00 97.56 88 SER A N 1
ATOM 704 C CA . SER A 1 88 ? -17.822 -10.255 2.140 1.00 97.56 88 SER A CA 1
ATOM 705 C C . SER A 1 88 ? -17.650 -9.368 3.386 1.00 97.56 88 SER A C 1
ATOM 707 O O . SER A 1 88 ? -18.470 -9.422 4.301 1.00 97.56 88 SER A O 1
ATOM 709 N N . TYR A 1 89 ? -16.634 -8.496 3.398 1.00 95.69 89 TYR A N 1
ATOM 710 C CA . TYR A 1 89 ? -16.354 -7.535 4.470 1.00 95.69 89 TYR A CA 1
ATOM 711 C C . TYR A 1 89 ? -16.768 -6.087 4.140 1.00 95.69 89 TYR A C 1
ATOM 713 O O . TYR A 1 89 ? -16.243 -5.147 4.742 1.00 95.69 89 TYR A O 1
ATOM 721 N N . ASP A 1 90 ? -17.694 -5.886 3.194 1.00 94.44 90 ASP A N 1
ATOM 722 C CA . ASP A 1 90 ? -18.113 -4.582 2.641 1.00 94.44 90 ASP A CA 1
ATOM 723 C C . ASP A 1 90 ? -16.977 -3.797 1.944 1.00 94.44 90 ASP A C 1
ATOM 725 O O . ASP A 1 90 ? -17.069 -2.575 1.762 1.00 94.44 90 ASP A O 1
ATOM 729 N N . ALA A 1 91 ? -15.864 -4.455 1.613 1.00 95.12 91 ALA A N 1
ATOM 730 C CA . ALA A 1 91 ? -14.719 -3.804 0.989 1.00 95.12 91 ALA A CA 1
ATOM 731 C C . ALA A 1 91 ? -15.006 -3.525 -0.494 1.00 95.12 91 ALA A C 1
ATOM 733 O O . ALA A 1 91 ? -15.662 -4.309 -1.179 1.00 95.12 91 ALA A O 1
ATOM 734 N N . SER A 1 92 ? -14.561 -2.366 -0.976 1.00 95.44 92 SER A N 1
ATOM 735 C CA . SER A 1 92 ? -14.969 -1.826 -2.285 1.00 95.44 92 SER A CA 1
ATOM 736 C C . SER A 1 92 ? -13.873 -1.047 -3.007 1.00 95.44 92 SER A C 1
ATOM 738 O O . SER A 1 92 ? -14.085 -0.594 -4.132 1.00 95.44 92 SER A O 1
ATOM 740 N N . ASP A 1 93 ? -12.693 -0.890 -2.403 1.00 94.00 93 ASP A N 1
ATOM 741 C CA . ASP A 1 93 ? -11.576 -0.236 -3.068 1.00 94.00 93 ASP A CA 1
ATOM 742 C C . ASP A 1 93 ? -10.988 -1.140 -4.154 1.00 94.00 93 ASP A C 1
ATOM 744 O O . ASP A 1 93 ? -10.245 -2.071 -3.876 1.00 94.00 93 ASP A O 1
ATOM 748 N N . THR A 1 94 ? -11.270 -0.827 -5.409 1.00 95.75 94 THR A N 1
ATOM 749 C CA . THR A 1 94 ? -10.812 -1.564 -6.596 1.00 95.75 94 THR A CA 1
ATOM 750 C C . THR A 1 94 ? -9.437 -1.125 -7.110 1.00 95.75 94 THR A C 1
ATOM 752 O O . THR A 1 94 ? -9.055 -1.492 -8.222 1.00 95.75 94 THR A O 1
ATOM 755 N N . THR A 1 95 ? -8.710 -0.307 -6.342 1.00 93.69 95 THR A N 1
ATOM 756 C CA . THR A 1 95 ? -7.372 0.183 -6.709 1.00 93.69 95 THR A CA 1
ATOM 757 C C . THR A 1 95 ? -6.333 -0.933 -6.546 1.00 93.69 95 THR A C 1
ATOM 759 O O . THR A 1 95 ? -6.217 -1.461 -5.431 1.00 93.69 95 THR A O 1
ATOM 762 N N . PRO A 1 96 ? -5.614 -1.312 -7.621 1.00 95.62 96 PRO A N 1
ATOM 763 C CA . PRO A 1 96 ? -4.658 -2.418 -7.613 1.00 95.62 96 PRO A CA 1
ATOM 764 C C . PRO A 1 96 ? -3.480 -2.162 -6.666 1.00 95.62 96 PRO A C 1
ATOM 766 O O . PRO A 1 96 ? -3.233 -1.036 -6.238 1.00 95.62 96 PRO A O 1
ATOM 769 N N . LYS A 1 97 ? -2.755 -3.231 -6.327 1.00 95.75 97 LYS A N 1
ATOM 770 C CA . LYS A 1 97 ? -1.452 -3.161 -5.645 1.00 95.75 97 LYS A CA 1
ATOM 771 C C . LYS A 1 97 ? -0.290 -2.999 -6.618 1.00 95.75 97 LYS A C 1
ATOM 773 O O . LYS A 1 97 ? 0.745 -2.450 -6.242 1.00 95.75 97 LYS A O 1
ATOM 778 N N . THR A 1 98 ? -0.484 -3.473 -7.843 1.00 97.75 98 THR A N 1
ATOM 779 C CA . THR A 1 98 ? 0.429 -3.283 -8.966 1.00 97.75 98 THR A CA 1
ATOM 780 C C . THR A 1 98 ? 0.389 -1.840 -9.430 1.00 97.75 98 THR A C 1
ATOM 782 O O . THR A 1 98 ? -0.634 -1.369 -9.928 1.00 97.75 98 THR A O 1
ATOM 785 N N . ASP A 1 99 ? 1.524 -1.170 -9.302 1.00 97.12 99 ASP A N 1
ATOM 786 C CA . ASP A 1 99 ? 1.727 0.201 -9.748 1.00 97.12 99 ASP A CA 1
ATOM 787 C C . ASP A 1 99 ? 2.289 0.196 -11.183 1.00 97.12 99 ASP A C 1
ATOM 789 O O . ASP A 1 99 ? 1.783 0.897 -12.060 1.00 97.12 99 ASP A O 1
ATOM 793 N N . VAL A 1 100 ? 3.260 -0.686 -11.461 1.00 98.19 100 VAL A N 1
ATOM 794 C CA . VAL A 1 100 ? 3.867 -0.892 -12.788 1.00 98.19 100 VAL A CA 1
ATOM 795 C C . VAL A 1 100 ? 3.828 -2.373 -13.157 1.00 98.19 100 VAL A C 1
ATOM 797 O O . VAL A 1 100 ? 4.187 -3.232 -12.353 1.00 98.19 100 VAL A O 1
ATOM 800 N N . LYS A 1 101 ? 3.435 -2.681 -14.393 1.00 98.06 101 LYS A N 1
ATOM 801 C CA . LYS A 1 101 ? 3.450 -4.042 -14.937 1.00 98.06 101 LYS A CA 1
ATOM 802 C C . LYS A 1 101 ? 4.439 -4.136 -16.089 1.00 98.06 101 LYS A C 1
ATOM 804 O O . LYS A 1 101 ? 4.404 -3.305 -16.994 1.00 98.06 101 LYS A O 1
ATOM 809 N N . ILE A 1 102 ? 5.306 -5.149 -16.072 1.00 98.12 102 ILE A N 1
ATOM 810 C CA . ILE A 1 102 ? 6.266 -5.413 -17.150 1.00 98.12 102 ILE A CA 1
ATOM 811 C C . ILE A 1 102 ? 6.204 -6.891 -17.524 1.00 98.12 102 ILE A C 1
ATOM 813 O O . ILE A 1 102 ? 6.679 -7.752 -16.787 1.00 98.12 102 ILE A O 1
ATOM 817 N N . GLY A 1 103 ? 5.613 -7.195 -18.680 1.00 96.56 103 GLY A N 1
ATOM 818 C CA . GLY A 1 103 ? 5.354 -8.575 -19.085 1.00 96.56 103 GLY A CA 1
ATOM 819 C C . GLY A 1 103 ? 4.453 -9.304 -18.086 1.00 96.56 103 GLY A C 1
ATOM 820 O O . GLY A 1 103 ? 3.289 -8.944 -17.920 1.00 96.56 103 GLY A O 1
ATOM 821 N N . ASP A 1 104 ? 4.999 -10.340 -17.455 1.00 95.06 104 ASP A N 1
ATOM 822 C CA . ASP A 1 104 ? 4.362 -11.172 -16.431 1.00 95.06 104 ASP A CA 1
ATOM 823 C C . ASP A 1 104 ? 4.705 -10.746 -14.992 1.00 95.06 104 ASP A C 1
ATOM 825 O O . ASP A 1 104 ? 4.257 -11.387 -14.047 1.00 95.06 104 ASP A O 1
ATOM 829 N N . LYS A 1 105 ? 5.491 -9.677 -14.808 1.00 97.50 105 LYS A N 1
ATOM 830 C CA . LYS A 1 105 ? 5.880 -9.166 -13.489 1.00 97.50 105 LYS A CA 1
ATOM 831 C C . LYS A 1 105 ? 5.039 -7.960 -13.082 1.00 97.50 105 LYS A C 1
ATOM 833 O O . LYS A 1 105 ? 4.959 -6.972 -13.816 1.00 97.50 105 LYS A O 1
ATOM 838 N N . ASN A 1 106 ? 4.475 -8.035 -11.880 1.00 98.25 106 ASN A N 1
ATOM 839 C CA . ASN A 1 106 ? 3.661 -6.991 -11.270 1.00 98.25 106 ASN A CA 1
ATOM 840 C C . ASN A 1 106 ? 4.428 -6.334 -10.112 1.00 98.25 106 ASN A C 1
ATOM 842 O O . ASN A 1 106 ? 4.703 -6.983 -9.101 1.00 98.25 106 ASN A O 1
ATOM 846 N N . PHE A 1 107 ? 4.773 -5.054 -10.254 1.00 98.12 107 PHE A N 1
ATOM 847 C CA . PHE A 1 107 ? 5.568 -4.304 -9.283 1.00 98.12 107 PHE A CA 1
ATOM 848 C C . PHE A 1 107 ? 4.691 -3.332 -8.490 1.00 98.12 107 PHE A C 1
ATOM 850 O O . PHE A 1 107 ? 4.010 -2.489 -9.077 1.00 98.12 107 PHE A O 1
ATOM 857 N N . SER A 1 108 ? 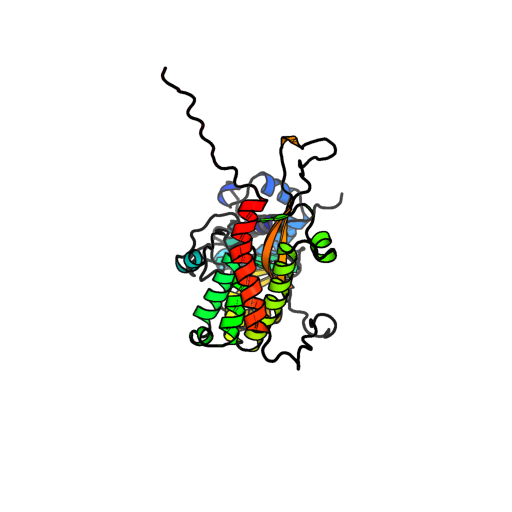4.755 -3.392 -7.160 1.00 96.31 108 SER A N 1
ATOM 858 C CA . SER A 1 108 ? 4.311 -2.301 -6.288 1.00 96.31 108 SER A CA 1
ATOM 859 C C . SER A 1 108 ? 5.495 -1.379 -6.013 1.00 96.31 108 SER A C 1
ATOM 861 O O . SER A 1 108 ? 6.522 -1.811 -5.495 1.00 96.31 108 SER A O 1
ATOM 863 N N . VAL A 1 109 ? 5.366 -0.108 -6.371 1.00 94.06 109 VAL A N 1
ATOM 864 C CA . VAL A 1 109 ? 6.433 0.891 -6.331 1.00 94.06 109 VAL A CA 1
ATOM 865 C C . VAL A 1 109 ? 6.356 1.673 -5.022 1.00 94.06 109 VAL A C 1
ATOM 867 O O . VAL A 1 109 ? 5.303 2.189 -4.636 1.00 94.06 109 VAL A O 1
ATOM 870 N N . LYS A 1 110 ? 7.479 1.763 -4.308 1.00 90.81 110 LYS A N 1
ATOM 871 C CA . LYS A 1 110 ? 7.609 2.482 -3.037 1.00 90.81 110 LYS A CA 1
ATOM 872 C C . LYS A 1 110 ? 8.849 3.371 -3.083 1.00 90.81 110 LYS A C 1
ATOM 874 O O . LYS A 1 110 ? 9.972 2.884 -3.139 1.00 90.81 110 LYS A O 1
ATOM 879 N N . ILE A 1 111 ? 8.622 4.684 -3.082 1.00 86.00 111 ILE A N 1
ATOM 880 C CA . ILE A 1 111 ? 9.681 5.690 -3.193 1.00 86.00 111 ILE A CA 1
ATOM 881 C C . ILE A 1 111 ? 9.810 6.455 -1.874 1.00 86.00 111 ILE A C 1
ATOM 883 O O . ILE A 1 111 ? 8.872 7.149 -1.472 1.00 86.00 111 ILE A O 1
ATOM 887 N N . GLY A 1 112 ? 10.970 6.354 -1.221 1.00 76.19 112 GLY A N 1
ATOM 888 C CA . GLY A 1 112 ? 11.228 6.961 0.092 1.00 76.19 112 GLY A CA 1
ATOM 889 C C . GLY A 1 112 ? 10.271 6.466 1.186 1.00 76.19 112 GLY A C 1
ATOM 890 O O . GLY A 1 112 ? 9.829 5.325 1.167 1.00 76.19 112 GLY A O 1
ATOM 891 N N . LEU A 1 113 ? 9.900 7.323 2.146 1.00 70.62 113 LEU A N 1
ATOM 892 C CA . LEU A 1 113 ? 8.961 6.944 3.216 1.00 70.62 113 LEU A CA 1
ATOM 893 C C . LEU A 1 113 ? 7.632 6.428 2.643 1.00 70.62 113 LEU A C 1
ATOM 895 O O . LEU A 1 113 ? 6.815 7.196 2.123 1.00 70.62 113 LEU A O 1
ATOM 899 N N . ALA A 1 114 ? 7.407 5.124 2.785 1.00 72.69 114 ALA A N 1
ATOM 900 C CA . ALA A 1 114 ? 6.336 4.423 2.111 1.00 72.69 114 ALA A CA 1
ATOM 901 C C . ALA A 1 114 ? 5.205 4.053 3.072 1.00 72.69 114 ALA A C 1
ATOM 903 O O . ALA A 1 114 ? 5.393 3.661 4.224 1.00 72.69 114 ALA A O 1
ATOM 904 N N . GLN A 1 115 ? 3.980 4.153 2.568 1.00 81.25 115 GLN A N 1
ATOM 905 C CA . GLN A 1 115 ? 2.797 3.651 3.250 1.00 81.25 115 GLN A CA 1
ATOM 906 C C . GLN A 1 115 ? 2.298 2.427 2.479 1.00 81.25 115 GLN A C 1
ATOM 908 O O . GLN A 1 115 ? 1.827 2.569 1.352 1.00 81.25 115 GLN A O 1
ATOM 913 N N . LEU A 1 116 ? 2.385 1.239 3.081 1.00 83.38 116 LEU A N 1
ATOM 914 C CA . LEU A 1 116 ? 1.997 -0.024 2.436 1.00 83.38 116 LEU A CA 1
ATOM 915 C C . LEU A 1 116 ? 0.477 -0.155 2.296 1.00 83.38 116 LEU A C 1
ATOM 917 O O . LEU A 1 116 ? -0.043 -0.672 1.308 1.00 83.38 116 LEU A O 1
ATOM 921 N N . MET A 1 117 ? -0.264 0.363 3.275 1.00 87.56 117 MET A N 1
ATOM 922 C CA . MET A 1 117 ? -1.721 0.413 3.214 1.00 87.56 117 MET A CA 1
ATOM 923 C C . MET A 1 117 ? -2.285 1.594 3.999 1.00 87.56 117 MET A C 1
ATOM 925 O O . MET A 1 117 ? -1.679 2.067 4.958 1.00 87.56 117 MET A O 1
ATOM 929 N N . SER A 1 118 ? -3.479 2.039 3.604 1.00 88.25 118 SER A N 1
ATOM 930 C CA . SER A 1 118 ? -4.351 2.909 4.399 1.00 88.25 118 SER A CA 1
ATOM 931 C C . SER A 1 118 ? -5.796 2.464 4.210 1.00 88.25 118 SER A C 1
ATOM 933 O O . SER A 1 118 ? -6.564 3.061 3.455 1.00 88.25 118 SER A O 1
ATOM 935 N N . GLY A 1 119 ? -6.137 1.349 4.850 1.00 90.69 119 GLY A N 1
ATOM 936 C CA . GLY A 1 119 ? -7.454 0.742 4.725 1.00 90.69 119 GLY A CA 1
ATOM 937 C C . GLY A 1 119 ? -8.471 1.462 5.599 1.00 90.69 119 GLY A C 1
ATOM 938 O O . GLY A 1 119 ? -8.216 1.686 6.778 1.00 90.69 119 GLY A O 1
ATOM 939 N N . GLY A 1 120 ? -9.647 1.793 5.059 1.00 92.38 120 GLY A N 1
ATOM 940 C CA . GLY A 1 120 ? -10.818 2.125 5.883 1.00 92.38 120 GLY A CA 1
ATOM 941 C C . GLY A 1 120 ? -11.286 0.913 6.696 1.00 92.38 120 GLY A C 1
ATOM 942 O O . GLY A 1 120 ? -10.663 -0.143 6.640 1.00 92.38 120 GLY A O 1
ATOM 943 N N . LYS A 1 121 ? -12.401 1.028 7.427 1.00 93.44 121 LYS A N 1
ATOM 944 C CA . LYS A 1 121 ? -12.951 -0.092 8.217 1.00 93.44 121 LYS A CA 1
ATOM 945 C C . LYS A 1 121 ? -13.026 -1.404 7.427 1.00 93.44 121 LYS A C 1
ATOM 947 O O . LYS A 1 121 ? -12.451 -2.390 7.859 1.00 93.44 121 LYS A O 1
ATOM 952 N N . ALA A 1 122 ? -13.704 -1.384 6.281 1.00 95.56 122 ALA A N 1
ATOM 953 C CA . ALA A 1 122 ? -13.927 -2.573 5.464 1.00 95.56 122 ALA A CA 1
ATOM 954 C C . ALA A 1 122 ? -12.607 -3.176 4.953 1.00 95.56 122 ALA A C 1
ATOM 956 O O . ALA A 1 122 ? -12.322 -4.335 5.219 1.00 95.56 122 ALA A O 1
ATOM 957 N N . GLU A 1 123 ? -11.751 -2.356 4.333 1.00 96.56 123 GLU A N 1
ATOM 958 C CA . GLU A 1 123 ? -10.436 -2.790 3.830 1.00 96.56 123 GLU A CA 1
ATOM 959 C C . GLU A 1 123 ? -9.518 -3.316 4.950 1.00 96.56 123 GLU A C 1
ATOM 961 O O . GLU A 1 123 ? -8.805 -4.298 4.768 1.00 96.56 123 GLU A O 1
ATOM 966 N N . SER A 1 124 ? -9.548 -2.688 6.133 1.00 96.06 124 SER A N 1
ATOM 967 C CA . SER A 1 124 ? -8.763 -3.126 7.296 1.00 96.06 124 SER A CA 1
ATOM 968 C C . SER A 1 124 ? -9.264 -4.458 7.842 1.00 96.06 124 SER A C 1
ATOM 970 O O . SER A 1 124 ? -8.457 -5.319 8.178 1.00 96.06 124 SER A O 1
ATOM 972 N N . THR A 1 125 ? -10.586 -4.639 7.922 1.00 96.62 125 THR A N 1
ATOM 973 C CA . THR A 1 125 ? -11.194 -5.909 8.327 1.00 96.62 125 THR A CA 1
ATOM 974 C C . THR A 1 125 ? -10.890 -7.008 7.313 1.00 96.62 125 THR A C 1
ATOM 976 O O . THR A 1 125 ? -10.490 -8.087 7.731 1.00 96.62 125 THR A O 1
ATOM 979 N N . ALA A 1 126 ? -10.996 -6.738 6.011 1.00 97.94 126 ALA A N 1
ATOM 980 C CA . ALA A 1 126 ? -10.667 -7.711 4.971 1.00 97.94 126 ALA A CA 1
ATOM 981 C C . ALA A 1 126 ? -9.188 -8.131 5.028 1.00 97.94 126 ALA A C 1
ATOM 983 O O . ALA A 1 126 ? -8.897 -9.322 5.046 1.00 97.94 126 ALA A O 1
ATOM 984 N N . THR A 1 127 ? -8.264 -7.173 5.188 1.00 97.56 127 THR A N 1
ATOM 985 C CA . THR A 1 127 ? -6.823 -7.458 5.356 1.00 97.56 127 THR A CA 1
ATOM 986 C C . THR A 1 127 ? -6.557 -8.286 6.619 1.00 97.56 127 THR A C 1
ATOM 988 O O . THR A 1 127 ? -5.819 -9.266 6.590 1.00 97.56 127 THR A O 1
ATOM 991 N N . PHE A 1 128 ? -7.191 -7.924 7.739 1.00 96.69 128 PHE A N 1
ATOM 992 C CA . PHE A 1 128 ? -7.091 -8.667 8.996 1.00 96.69 128 PHE A CA 1
ATOM 993 C C . PHE A 1 128 ? -7.565 -10.116 8.841 1.00 96.69 128 PHE A C 1
ATOM 995 O O . PHE A 1 128 ? -6.889 -11.039 9.282 1.00 96.69 128 PHE A O 1
ATOM 1002 N N . GLN A 1 129 ? -8.710 -10.320 8.194 1.00 97.25 129 GLN A N 1
ATOM 1003 C CA . GLN A 1 129 ? -9.288 -11.647 8.013 1.00 97.25 129 GLN A CA 1
ATOM 1004 C C . GLN A 1 129 ? -8.517 -12.479 6.983 1.00 97.25 129 GLN A C 1
ATOM 1006 O O . GLN A 1 129 ? -8.361 -13.679 7.186 1.00 97.25 129 GLN A O 1
ATOM 1011 N N . ALA A 1 130 ? -7.973 -11.854 5.933 1.00 97.50 130 ALA A N 1
ATOM 1012 C CA . ALA A 1 130 ? -7.051 -12.492 4.992 1.00 97.50 130 ALA A CA 1
ATOM 1013 C C . ALA A 1 130 ? -5.827 -13.047 5.729 1.00 97.50 130 ALA A C 1
ATOM 1015 O O . ALA A 1 130 ? -5.489 -14.220 5.592 1.00 97.50 130 ALA A O 1
ATOM 1016 N N . ALA A 1 131 ? -5.225 -12.229 6.594 1.00 96.88 131 ALA A N 1
ATOM 1017 C CA . ALA A 1 131 ? -4.076 -12.642 7.382 1.00 96.88 131 ALA A CA 1
ATOM 1018 C C . ALA A 1 131 ? -4.407 -13.774 8.365 1.00 96.88 131 ALA A C 1
ATOM 1020 O O . ALA A 1 131 ? -3.617 -14.698 8.520 1.00 96.88 131 ALA A O 1
ATOM 1021 N N . VAL A 1 132 ? -5.581 -13.756 9.006 1.00 96.56 132 VAL A N 1
ATOM 1022 C CA . VAL A 1 132 ? -6.031 -14.860 9.878 1.00 96.56 132 VAL A CA 1
ATOM 1023 C C . VAL A 1 132 ? -6.249 -16.148 9.085 1.00 96.56 132 VAL A C 1
ATOM 1025 O O . VAL A 1 132 ? -5.801 -17.207 9.518 1.00 96.56 132 VAL A O 1
ATOM 1028 N N . LYS A 1 133 ? -6.907 -16.058 7.923 1.00 95.44 133 LYS A N 1
ATOM 1029 C CA . LYS A 1 133 ? -7.164 -17.192 7.025 1.00 95.44 133 LYS A CA 1
ATOM 1030 C C . LYS A 1 133 ? -5.863 -17.863 6.580 1.00 95.44 133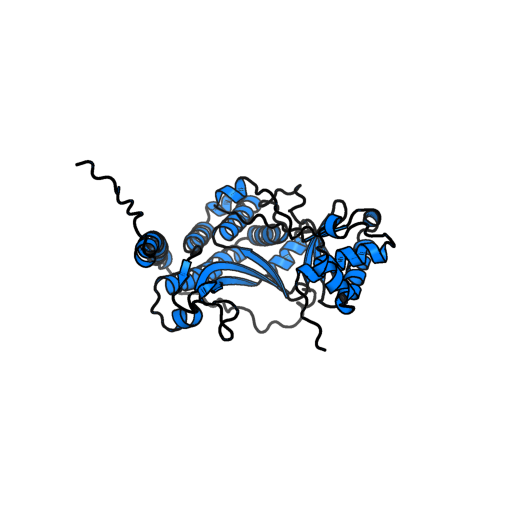 LYS A C 1
ATOM 1032 O O . LYS A 1 133 ? -5.794 -19.088 6.591 1.00 95.44 133 LYS A O 1
ATOM 1037 N N . ASN A 1 134 ? -4.860 -17.064 6.217 1.00 95.88 134 ASN A N 1
ATOM 1038 C CA . ASN A 1 134 ? -3.630 -17.553 5.593 1.00 95.88 134 ASN A CA 1
ATOM 1039 C C . ASN A 1 134 ? -2.503 -17.871 6.585 1.00 95.88 134 ASN A C 1
ATOM 1041 O O . ASN A 1 134 ? -1.520 -18.482 6.189 1.00 95.88 134 ASN A O 1
ATOM 1045 N N . SER A 1 135 ? -2.635 -17.488 7.860 1.00 94.38 135 SER A N 1
ATOM 1046 C CA . SER A 1 135 ? -1.641 -17.806 8.894 1.00 94.38 135 SER A CA 1
ATOM 1047 C C . SER A 1 135 ? -2.012 -19.087 9.637 1.00 94.38 135 SER A C 1
ATOM 1049 O O . SER A 1 135 ? -1.663 -20.188 9.225 1.00 94.38 135 SER A O 1
ATOM 1051 N N . ASN A 1 136 ? -2.760 -18.957 10.731 1.00 88.75 136 ASN A N 1
ATOM 1052 C CA . ASN A 1 136 ? -3.270 -20.072 11.507 1.00 88.75 136 ASN A CA 1
ATOM 1053 C C . ASN A 1 136 ? -4.780 -19.915 11.696 1.00 88.75 136 ASN A C 1
ATOM 1055 O O . ASN A 1 136 ? -5.242 -19.055 12.449 1.00 88.75 136 ASN A O 1
ATOM 1059 N N . SER A 1 137 ? -5.544 -20.802 11.058 1.00 84.12 137 SER A N 1
ATOM 1060 C CA . SER A 1 137 ? -7.009 -20.796 11.117 1.00 84.12 137 SER A CA 1
ATOM 1061 C C . SER A 1 137 ? -7.575 -20.919 12.540 1.00 84.12 137 SER A C 1
ATOM 1063 O O . SER A 1 137 ? -8.663 -20.411 12.807 1.00 84.12 137 SER A O 1
ATOM 1065 N N . ASP A 1 138 ? -6.827 -21.485 13.495 1.00 90.31 138 ASP A N 1
ATOM 1066 C CA . ASP A 1 138 ? -7.236 -21.566 14.901 1.00 90.31 138 ASP A CA 1
ATOM 1067 C C . ASP A 1 138 ? -7.121 -20.236 15.655 1.00 90.31 138 ASP A C 1
ATOM 1069 O O . ASP A 1 138 ? -7.694 -20.099 16.744 1.00 90.31 138 ASP A O 1
ATOM 1073 N N . LEU A 1 139 ? -6.475 -19.210 15.081 1.00 91.94 139 LEU A N 1
ATOM 1074 C CA . LEU A 1 139 ? -6.425 -17.870 15.675 1.00 91.94 139 LEU A CA 1
ATOM 1075 C C . LEU A 1 139 ? -7.820 -17.325 15.963 1.00 91.94 139 LEU A C 1
ATOM 1077 O O . LEU A 1 139 ? -7.983 -16.628 16.965 1.00 91.94 139 LEU A O 1
ATOM 1081 N N . VAL A 1 140 ? -8.837 -17.707 15.180 1.00 92.81 140 VAL A N 1
ATOM 1082 C CA . VAL A 1 140 ? -10.240 -17.310 15.401 1.00 92.81 140 VAL A CA 1
ATOM 1083 C C . VAL A 1 140 ? -10.776 -17.724 16.779 1.00 92.81 140 VAL A C 1
ATOM 1085 O O . VAL A 1 140 ? -11.681 -17.088 17.333 1.00 92.81 140 VAL A O 1
ATOM 1088 N N . LYS A 1 141 ? -10.210 -18.784 17.368 1.00 92.69 141 LYS A N 1
ATOM 1089 C CA . LYS A 1 141 ? -10.568 -19.282 18.702 1.00 92.69 141 LYS A CA 1
ATOM 1090 C C . LYS A 1 141 ? -9.911 -18.449 19.805 1.00 92.69 141 LYS A C 1
ATOM 1092 O O . LYS A 1 141 ? -10.454 -18.381 20.913 1.00 92.69 141 LYS A O 1
ATOM 1097 N N . SER A 1 142 ? -8.792 -17.782 19.506 1.00 93.88 142 SER A N 1
ATOM 1098 C CA . SER A 1 142 ? -8.005 -17.044 20.492 1.00 93.88 142 SER A CA 1
ATOM 1099 C C . SER A 1 142 ? -8.783 -15.852 21.081 1.00 93.88 142 SER A C 1
ATOM 1101 O O . SER A 1 142 ? -9.494 -15.129 20.369 1.00 93.88 142 SER A O 1
ATOM 1103 N N . PRO A 1 143 ? -8.645 -15.581 22.393 1.00 93.75 143 PRO A N 1
ATOM 1104 C CA . PRO A 1 143 ? -9.212 -14.380 22.998 1.00 93.75 143 PRO A CA 1
ATOM 1105 C C . PRO A 1 143 ? -8.678 -13.090 22.369 1.00 93.75 143 PRO A C 1
ATOM 1107 O O . PRO A 1 143 ? -9.405 -12.098 22.315 1.00 93.75 143 PRO A O 1
ATOM 1110 N N . GLN A 1 144 ? -7.426 -13.095 21.897 1.00 93.94 144 GLN A N 1
ATOM 1111 C CA . GLN A 1 144 ? -6.805 -11.918 21.302 1.00 93.94 144 GLN A CA 1
ATOM 1112 C C . GLN A 1 144 ? -7.418 -11.582 19.942 1.00 93.94 144 GLN A C 1
ATOM 1114 O O . GLN A 1 144 ? -7.818 -10.439 19.747 1.00 93.94 144 GLN A O 1
ATOM 1119 N N . TYR A 1 145 ? -7.620 -12.567 19.060 1.00 94.31 145 TYR A N 1
ATOM 1120 C CA . TYR A 1 145 ? -8.371 -12.374 17.815 1.00 94.31 145 TYR A CA 1
ATOM 1121 C C . TYR A 1 145 ? -9.747 -11.762 18.075 1.00 94.31 145 TYR A C 1
ATOM 1123 O O . TYR A 1 145 ? -10.117 -10.779 17.438 1.00 94.31 145 TYR A O 1
ATOM 1131 N N . LYS A 1 146 ? -10.497 -12.302 19.047 1.00 93.62 146 LYS A N 1
ATOM 1132 C CA . LYS A 1 146 ? -11.846 -11.808 19.362 1.00 93.62 146 LYS A CA 1
ATOM 1133 C C . LYS A 1 146 ? -11.818 -10.340 19.775 1.00 93.62 146 LYS A C 1
ATOM 1135 O O . LYS A 1 146 ? -12.659 -9.581 19.303 1.00 93.62 146 LYS A O 1
ATOM 1140 N N . LYS A 1 147 ? -10.847 -9.931 20.603 1.00 92.38 147 LYS A N 1
ATOM 1141 C CA . LYS A 1 147 ? -10.646 -8.520 20.978 1.00 92.38 147 LYS A CA 1
ATOM 1142 C C . LYS A 1 147 ? -10.288 -7.665 19.767 1.00 92.38 147 LYS A C 1
ATOM 1144 O O . LYS A 1 147 ? -10.919 -6.629 19.579 1.00 92.38 147 LYS A O 1
ATOM 1149 N N . THR A 1 148 ? -9.332 -8.102 18.947 1.00 90.88 148 THR A N 1
ATOM 1150 C CA . THR A 1 148 ? -8.882 -7.372 17.753 1.00 90.88 148 THR A CA 1
ATOM 1151 C C . THR A 1 148 ? -10.015 -7.195 16.735 1.00 90.88 148 THR A C 1
ATOM 1153 O O . THR A 1 148 ? -10.250 -6.095 16.239 1.00 90.88 148 THR A O 1
ATOM 1156 N N . ASN A 1 149 ? -10.806 -8.240 16.492 1.00 90.25 149 ASN A N 1
ATOM 1157 C CA . ASN A 1 149 ? -11.982 -8.155 15.631 1.00 90.25 149 ASN A CA 1
ATOM 1158 C C . ASN A 1 149 ? -13.036 -7.200 16.217 1.00 90.25 149 ASN A C 1
ATOM 1160 O O . ASN A 1 149 ? -13.589 -6.367 15.501 1.00 90.25 149 ASN A O 1
ATOM 1164 N N . GLN A 1 150 ? -13.258 -7.246 17.538 1.00 87.69 150 GLN A N 1
ATOM 1165 C CA . GLN A 1 150 ? -14.154 -6.310 18.218 1.00 87.69 150 GLN A CA 1
ATOM 1166 C C . GLN A 1 150 ? -13.709 -4.855 18.039 1.00 87.69 150 GLN A C 1
ATOM 1168 O O . GLN A 1 150 ? -14.557 -4.008 17.762 1.00 87.69 150 GLN A O 1
ATOM 1173 N N . VAL A 1 151 ? -12.411 -4.554 18.194 1.00 89.12 151 VAL A N 1
ATOM 1174 C CA . VAL A 1 151 ? -11.897 -3.176 18.083 1.00 89.12 151 VAL A CA 1
ATOM 1175 C C . VAL A 1 151 ? -12.049 -2.600 16.677 1.00 89.12 151 VAL A C 1
ATOM 1177 O O . VAL A 1 151 ? -12.443 -1.440 16.531 1.00 89.12 151 VAL A O 1
ATOM 1180 N N . LEU A 1 152 ? -11.873 -3.434 15.648 1.00 88.19 152 LEU A N 1
ATOM 1181 C CA . LEU A 1 152 ? -12.137 -3.074 14.251 1.00 88.19 152 LEU A CA 1
ATOM 1182 C C . LEU A 1 152 ? -13.613 -2.716 14.006 1.00 88.19 152 LEU A C 1
ATOM 1184 O O . LEU A 1 152 ? -13.915 -1.789 13.248 1.00 88.19 152 LEU A O 1
ATOM 1188 N N . GLU A 1 153 ? -14.566 -3.362 14.690 1.00 85.12 153 GLU A N 1
ATOM 1189 C CA . GLU A 1 153 ? -15.986 -2.990 14.586 1.00 85.12 153 GLU A CA 1
ATOM 1190 C C . GLU A 1 153 ? -16.273 -1.565 15.084 1.00 85.12 153 GLU A C 1
ATOM 1192 O O . GLU A 1 153 ? -17.244 -0.947 14.636 1.00 85.12 153 GLU A O 1
ATOM 1197 N N . GLY A 1 154 ? -15.439 -1.032 15.980 1.00 83.25 154 GLY A N 1
ATOM 1198 C CA . GLY A 1 154 ? -15.544 0.327 16.517 1.00 83.25 154 GLY A CA 1
ATOM 1199 C C . GLY A 1 154 ? -15.042 1.412 15.567 1.00 83.25 154 GLY A C 1
ATOM 1200 O O . GLY A 1 154 ? -15.094 2.592 15.903 1.00 83.25 154 GLY A O 1
ATOM 1201 N N . PHE A 1 155 ? -14.552 1.050 14.382 1.00 89.12 155 PHE A N 1
ATOM 1202 C CA . PHE A 1 155 ? -14.130 2.033 13.393 1.00 89.12 155 PHE A CA 1
ATOM 1203 C C . PHE A 1 155 ? -15.328 2.782 12.812 1.00 89.12 155 PHE A C 1
ATOM 1205 O O . PHE A 1 155 ? -16.371 2.195 12.493 1.00 89.12 155 PHE A O 1
ATOM 1212 N N . VAL A 1 156 ? -15.148 4.089 12.621 1.00 88.75 156 VAL A N 1
ATOM 1213 C CA . VAL A 1 156 ? -16.155 4.945 11.995 1.00 88.75 156 VAL A CA 1
ATOM 1214 C C . VAL A 1 156 ? -16.028 4.817 10.488 1.00 88.75 156 VAL A C 1
ATOM 1216 O O . VAL A 1 156 ? -14.937 4.983 9.934 1.00 88.75 156 VAL A O 1
ATOM 1219 N N . LYS A 1 157 ? -17.154 4.535 9.829 1.00 88.81 157 LYS A N 1
ATOM 1220 C CA . LYS A 1 157 ? -17.298 4.726 8.380 1.00 88.81 157 LYS A CA 1
ATOM 1221 C C . LYS A 1 157 ? -17.374 6.239 8.083 1.00 88.81 157 LYS A C 1
ATOM 1223 O O . LYS A 1 157 ? -17.440 7.045 9.007 1.00 88.81 157 LYS A O 1
ATOM 1228 N N . ASN A 1 158 ? -17.331 6.628 6.812 1.00 88.00 158 ASN A N 1
ATOM 1229 C CA . ASN A 1 158 ? -17.341 8.038 6.413 1.00 88.00 158 ASN A CA 1
ATOM 1230 C C . ASN A 1 158 ? -18.487 8.826 7.078 1.00 88.00 158 ASN A C 1
ATOM 1232 O O . ASN A 1 158 ? -19.654 8.477 6.911 1.00 88.00 158 ASN A O 1
ATOM 1236 N N . THR A 1 159 ? -18.149 9.876 7.826 1.00 89.56 159 THR A N 1
ATOM 1237 C CA . THR A 1 159 ? -19.108 10.724 8.548 1.00 89.56 159 THR A CA 1
ATOM 1238 C C . THR A 1 159 ? -18.647 12.181 8.569 1.00 89.56 159 THR A C 1
ATOM 1240 O O . THR A 1 159 ? -17.480 12.460 8.317 1.00 89.56 159 THR A O 1
ATOM 1243 N N . LEU A 1 160 ? -19.543 13.120 8.878 1.00 90.00 160 LEU A N 1
ATOM 1244 C CA . LEU A 1 160 ? -19.254 14.556 8.868 1.00 90.00 160 LEU A CA 1
ATOM 1245 C C . LEU A 1 160 ? -18.947 15.097 10.274 1.00 90.00 160 LEU A C 1
ATOM 1247 O O . LEU A 1 160 ? -19.605 14.737 11.251 1.00 90.00 160 LEU A O 1
ATOM 1251 N N . ALA A 1 161 ? -17.964 15.988 10.363 1.00 89.44 161 ALA A N 1
ATOM 1252 C CA . ALA A 1 161 ? -17.656 16.814 11.522 1.00 89.44 161 ALA A CA 1
ATOM 1253 C C . ALA A 1 161 ? -17.866 18.301 11.189 1.00 89.44 161 ALA A C 1
ATOM 1255 O O . ALA A 1 161 ? -17.549 18.724 10.074 1.00 89.44 161 ALA A O 1
ATOM 1256 N N . PRO A 1 162 ? -18.313 19.114 12.165 1.00 88.94 162 PRO A N 1
ATOM 1257 C CA . PRO A 1 162 ? -18.567 20.543 11.960 1.00 88.94 162 PRO A CA 1
ATOM 1258 C C . PRO A 1 162 ? -17.284 21.375 11.809 1.00 88.94 162 PRO A C 1
ATOM 1260 O O . PRO A 1 162 ? -17.340 22.549 11.468 1.00 88.94 162 PRO A O 1
ATOM 1263 N N . SER A 1 163 ? -16.120 20.796 12.112 1.00 90.06 163 SER A N 1
ATOM 1264 C CA . SER A 1 163 ? -14.823 21.461 12.019 1.00 90.06 163 SER A CA 1
ATOM 1265 C C . SER A 1 163 ? -13.693 20.432 11.917 1.00 90.06 163 SER A C 1
ATOM 1267 O O . SER A 1 163 ? -13.923 19.222 11.830 1.00 90.06 163 SER A O 1
ATOM 1269 N N . LYS A 1 164 ? -12.443 20.907 11.922 1.00 90.81 164 LYS A N 1
ATOM 1270 C CA . LYS A 1 164 ? -11.256 20.043 11.929 1.00 90.81 164 LYS A CA 1
ATOM 1271 C C . LYS A 1 164 ? -11.274 19.103 13.145 1.00 90.81 164 LYS A C 1
ATOM 1273 O O . LYS A 1 164 ? -11.570 19.509 14.265 1.00 90.81 164 LYS A O 1
ATOM 1278 N N . ILE A 1 165 ? -10.852 17.856 12.936 1.00 90.06 165 ILE A N 1
ATOM 1279 C CA . ILE A 1 165 ? -10.924 16.791 13.952 1.00 90.06 165 ILE A CA 1
ATOM 1280 C C . ILE A 1 165 ? -10.019 17.048 15.165 1.00 90.06 165 ILE A C 1
ATOM 1282 O O . ILE A 1 165 ? -10.433 16.819 16.296 1.00 90.06 165 ILE A O 1
ATOM 1286 N N . ARG A 1 166 ? -8.798 17.563 14.968 1.00 88.44 166 ARG A N 1
ATOM 1287 C CA . ARG A 1 166 ? -7.830 17.759 16.065 1.00 88.44 166 ARG A CA 1
ATOM 1288 C C . ARG A 1 166 ? -8.343 18.709 17.169 1.00 88.44 166 ARG A C 1
ATOM 1290 O O . ARG A 1 166 ? -8.238 18.336 18.337 1.00 88.44 166 ARG A O 1
ATOM 1297 N N . PRO A 1 167 ? -8.938 19.877 16.852 1.00 90.44 167 PRO A N 1
ATOM 1298 C CA . PRO A 1 167 ? -9.652 20.686 17.841 1.00 90.44 167 PRO A CA 1
ATOM 1299 C C . PRO A 1 167 ? -10.768 19.936 18.580 1.00 90.44 167 PRO A C 1
ATOM 1301 O O . PRO A 1 167 ? -10.876 20.072 19.794 1.00 90.44 167 PRO A O 1
ATOM 1304 N N . LEU A 1 168 ? -11.560 19.115 17.878 1.00 88.25 168 LEU A N 1
ATOM 1305 C CA . LEU A 1 168 ? -12.662 18.353 18.482 1.00 88.25 168 LEU A CA 1
ATOM 1306 C C . LEU A 1 168 ? -12.168 17.296 19.478 1.00 88.25 168 LEU A C 1
ATOM 1308 O O . LEU A 1 168 ? -12.777 17.136 20.535 1.00 88.25 168 LEU A O 1
ATOM 1312 N N . ILE A 1 169 ? -11.052 16.624 19.170 1.00 87.31 169 ILE A N 1
ATOM 1313 C CA . ILE A 1 169 ? -10.377 15.704 20.100 1.00 87.31 169 ILE A CA 1
ATOM 1314 C C . ILE A 1 169 ? -9.915 16.469 21.343 1.00 87.31 169 ILE A C 1
ATOM 1316 O O . ILE A 1 169 ? -10.221 16.067 22.462 1.00 87.31 169 ILE A O 1
ATOM 1320 N N . LYS A 1 170 ? -9.211 17.598 21.158 1.00 89.12 170 LYS A N 1
ATOM 1321 C CA . LYS A 1 170 ? -8.684 18.407 22.272 1.00 89.12 170 LYS A CA 1
ATOM 1322 C C . LYS A 1 170 ? -9.802 18.927 23.179 1.00 89.12 170 LYS A C 1
ATOM 1324 O O . LYS A 1 170 ? -9.632 18.959 24.391 1.00 89.12 170 LYS A O 1
ATOM 1329 N N . ALA A 1 171 ? -10.926 19.331 22.593 1.00 89.31 171 ALA A N 1
ATOM 1330 C CA . ALA A 1 171 ? -12.073 19.835 23.336 1.00 89.31 171 ALA A CA 1
ATOM 1331 C C . ALA A 1 171 ? -12.823 18.735 24.105 1.00 89.31 171 ALA A C 1
ATOM 1333 O O . ALA A 1 171 ? -13.520 19.039 25.067 1.00 89.31 171 ALA A O 1
ATOM 1334 N N . GLY A 1 172 ? -12.744 17.468 23.683 1.00 85.19 172 GLY A N 1
ATOM 1335 C CA . GLY A 1 172 ? -13.442 16.372 24.361 1.00 85.19 172 GLY A CA 1
ATOM 1336 C C . GLY A 1 172 ? -14.975 16.400 24.214 1.00 85.19 172 GLY A C 1
ATOM 1337 O O . GLY A 1 172 ? -15.664 15.547 24.770 1.00 85.19 172 GLY A O 1
ATOM 1338 N N . THR A 1 173 ? -15.531 17.325 23.428 1.00 80.31 173 THR A N 1
ATOM 1339 C CA . THR A 1 173 ? -16.983 17.556 23.341 1.00 80.31 173 THR A CA 1
ATOM 1340 C C . THR A 1 173 ? -17.682 16.684 22.297 1.00 80.31 173 THR A C 1
ATOM 1342 O O . THR A 1 173 ? -18.850 16.328 22.465 1.00 80.31 173 THR A O 1
ATOM 1345 N N . ASN A 1 174 ? -16.989 16.282 21.226 1.00 84.69 174 ASN A N 1
ATOM 1346 C CA . ASN A 1 174 ? -17.585 15.456 20.176 1.00 84.69 174 ASN A CA 1
ATOM 1347 C C . ASN A 1 174 ? -17.502 13.960 20.525 1.00 84.69 174 ASN A C 1
ATOM 1349 O O . ASN A 1 174 ? -16.469 13.313 20.349 1.00 84.69 174 ASN A O 1
ATOM 1353 N N . LYS A 1 175 ? -18.625 13.391 20.984 1.00 86.12 175 LYS A N 1
ATOM 1354 C CA . LYS A 1 175 ? -18.712 11.983 21.413 1.00 86.12 175 LYS A CA 1
ATOM 1355 C C . LYS A 1 175 ? -18.280 10.986 20.329 1.00 86.12 175 LYS A C 1
ATOM 1357 O O . LYS A 1 175 ? -17.646 9.991 20.662 1.00 86.12 175 LYS A O 1
ATOM 1362 N N . VAL A 1 176 ? -18.587 11.250 19.053 1.00 85.00 176 VAL A N 1
ATOM 1363 C CA . VAL A 1 176 ? -18.236 10.356 17.932 1.00 85.00 176 VAL A CA 1
ATOM 1364 C C . VAL A 1 176 ? -16.737 10.351 17.682 1.00 85.00 176 VAL A C 1
ATOM 1366 O O . VAL A 1 176 ? -16.131 9.283 17.617 1.00 85.00 176 VAL A O 1
ATOM 1369 N N . VAL A 1 177 ? -16.135 11.535 17.607 1.00 86.56 177 VAL A N 1
ATOM 1370 C CA . VAL A 1 177 ? -14.689 11.693 17.434 1.00 86.56 177 VAL A CA 1
ATOM 1371 C C . VAL A 1 177 ? -13.933 11.062 18.606 1.00 86.56 177 VAL A C 1
ATOM 1373 O O . VAL A 1 177 ? -12.998 10.302 18.386 1.00 86.56 177 VAL A O 1
ATOM 1376 N N . ASN A 1 178 ? -14.371 11.281 19.846 1.00 86.00 178 ASN A N 1
ATOM 1377 C CA . ASN A 1 178 ? -13.678 10.737 21.018 1.00 86.00 178 ASN A CA 1
ATOM 1378 C C . ASN A 1 178 ? -13.829 9.217 21.156 1.00 86.00 178 ASN A C 1
ATOM 1380 O O . ASN A 1 178 ? -12.877 8.535 21.536 1.00 86.00 178 ASN A O 1
ATOM 1384 N N . ALA A 1 179 ? -14.997 8.663 20.818 1.00 86.19 179 ALA A N 1
ATOM 1385 C CA . ALA A 1 179 ? -15.183 7.214 20.771 1.00 86.19 179 ALA A CA 1
ATOM 1386 C C . ALA A 1 179 ? -14.290 6.567 19.699 1.00 86.19 179 ALA A C 1
ATOM 1388 O O . ALA A 1 179 ? -13.727 5.499 19.928 1.00 86.19 179 ALA A O 1
ATOM 1389 N N . ALA A 1 180 ? -14.129 7.232 18.555 1.00 87.44 180 ALA A N 1
ATOM 1390 C CA . ALA A 1 180 ? -13.288 6.768 17.461 1.00 87.44 180 ALA A CA 1
ATOM 1391 C C . ALA A 1 180 ? -11.795 6.848 17.794 1.00 87.44 180 ALA A C 1
ATOM 1393 O O . ALA A 1 180 ? -11.071 5.890 17.555 1.00 87.44 180 ALA A O 1
ATOM 1394 N N . GLU A 1 181 ? -11.357 7.939 18.422 1.00 88.44 181 GLU A N 1
ATOM 1395 C CA . GLU A 1 181 ? -9.991 8.099 18.932 1.00 88.44 181 GLU A CA 1
ATOM 1396 C C . GLU A 1 181 ? -9.661 7.017 19.972 1.00 88.44 181 GLU A C 1
ATOM 1398 O O . GLU A 1 181 ? -8.578 6.432 19.971 1.00 88.44 181 GLU A O 1
ATOM 1403 N N . LYS A 1 182 ? -10.620 6.681 20.846 1.00 87.56 182 LYS A N 1
ATOM 1404 C CA . LYS A 1 182 ? -10.460 5.553 21.768 1.00 87.56 182 LYS A CA 1
ATOM 1405 C C . LYS A 1 182 ? -10.335 4.225 21.013 1.00 87.56 182 LYS A C 1
ATOM 1407 O O . LYS A 1 182 ? -9.448 3.437 21.330 1.00 87.56 182 LYS A O 1
ATOM 1412 N N . ALA A 1 183 ? -11.188 3.990 20.014 1.00 89.19 183 ALA A N 1
ATOM 1413 C CA . ALA A 1 183 ? -11.128 2.793 19.177 1.00 89.19 183 ALA A CA 1
ATOM 1414 C C . ALA A 1 183 ? -9.793 2.671 18.425 1.00 89.19 183 ALA A C 1
ATOM 1416 O O . ALA A 1 183 ? -9.288 1.564 18.277 1.00 89.19 183 ALA A O 1
ATOM 1417 N N . HIS A 1 184 ? -9.191 3.786 18.001 1.00 90.38 184 HIS A N 1
ATOM 1418 C CA . HIS A 1 184 ? -7.848 3.814 17.417 1.00 90.38 184 HIS A CA 1
ATOM 1419 C C . HIS A 1 184 ? -6.804 3.297 18.415 1.00 90.38 184 HIS A C 1
ATOM 1421 O O . HIS A 1 184 ? -6.104 2.326 18.137 1.00 90.38 184 HIS A O 1
ATOM 1427 N N . LYS A 1 185 ? -6.752 3.869 19.623 1.00 90.62 185 LYS A N 1
ATOM 1428 C CA . LYS A 1 185 ? -5.803 3.438 20.668 1.00 90.62 185 LYS A CA 1
ATOM 1429 C C . LYS A 1 185 ? -5.969 1.969 21.047 1.00 90.62 185 LYS A C 1
ATOM 1431 O O . LYS A 1 185 ? -4.980 1.243 21.134 1.00 90.62 185 LYS A O 1
ATOM 1436 N N . ASP A 1 186 ? -7.211 1.530 21.231 1.00 89.06 186 ASP A N 1
ATOM 1437 C CA . ASP A 1 186 ? -7.514 0.132 21.534 1.00 89.06 186 ASP A CA 1
ATOM 1438 C C . ASP A 1 186 ? -7.094 -0.778 20.363 1.00 89.06 186 ASP A C 1
ATOM 1440 O O . ASP A 1 186 ? -6.488 -1.821 20.584 1.00 89.06 186 ASP A O 1
ATOM 1444 N N . CYS A 1 187 ? -7.333 -0.370 19.113 1.00 91.25 187 CYS A N 1
ATOM 1445 C CA . CYS A 1 187 ? -6.927 -1.136 17.937 1.00 91.25 187 CYS A CA 1
ATOM 1446 C C . CYS A 1 187 ? -5.409 -1.268 17.805 1.00 91.25 187 CYS A C 1
ATOM 1448 O O . CYS A 1 187 ? -4.936 -2.376 17.572 1.00 91.25 187 CYS A O 1
ATOM 1450 N N . MET A 1 188 ? -4.641 -0.188 17.984 1.00 90.62 188 MET A N 1
ATOM 1451 C CA . MET A 1 188 ? -3.171 -0.262 17.957 1.00 90.62 188 MET A CA 1
ATOM 1452 C C . MET A 1 188 ? -2.645 -1.234 19.013 1.00 90.62 188 MET A C 1
ATOM 1454 O O . MET A 1 188 ? -1.768 -2.042 18.722 1.00 90.62 188 MET A O 1
ATOM 1458 N N . LYS A 1 189 ? -3.221 -1.201 20.219 1.00 91.31 189 LYS A N 1
ATOM 1459 C CA . LYS A 1 189 ? -2.853 -2.116 21.299 1.00 91.31 189 LYS A CA 1
ATOM 1460 C C . LYS A 1 189 ? -3.202 -3.567 20.978 1.00 91.31 189 LYS A C 1
ATOM 1462 O O . LYS A 1 189 ? -2.345 -4.436 21.074 1.00 91.31 189 LYS A O 1
ATOM 1467 N N . GLU A 1 190 ? -4.457 -3.856 20.647 1.00 93.62 190 GLU A N 1
ATOM 1468 C CA . GLU A 1 190 ? -4.913 -5.242 20.514 1.00 93.62 190 GLU A CA 1
ATOM 1469 C C . GLU A 1 190 ? -4.398 -5.902 19.221 1.00 93.62 190 GLU A C 1
ATOM 1471 O O . GLU A 1 190 ? -4.048 -7.084 19.239 1.00 93.62 190 GLU A O 1
ATOM 1476 N N . LEU A 1 191 ? -4.270 -5.152 18.120 1.00 92.25 191 LEU A N 1
ATOM 1477 C CA . LEU A 1 191 ? -3.626 -5.658 16.905 1.00 92.25 191 LEU A CA 1
ATOM 1478 C C . LEU A 1 191 ? -2.110 -5.818 17.102 1.00 92.25 191 LEU A C 1
ATOM 1480 O O . LEU A 1 191 ? -1.563 -6.836 16.693 1.00 92.25 191 LEU A O 1
ATOM 1484 N N . GLY A 1 192 ? -1.449 -4.887 17.801 1.00 91.06 192 GLY A N 1
ATOM 1485 C CA . GLY A 1 192 ? -0.036 -5.021 18.173 1.00 91.06 192 GLY A CA 1
ATOM 1486 C C . GLY A 1 192 ? 0.232 -6.241 19.063 1.00 91.06 192 GLY A C 1
ATOM 1487 O O . GLY A 1 192 ? 1.162 -7.001 18.813 1.00 91.06 192 GLY A O 1
ATOM 1488 N N . ASN A 1 193 ? -0.635 -6.503 20.044 1.00 92.31 193 ASN A N 1
ATOM 1489 C CA . ASN A 1 193 ? -0.565 -7.723 20.852 1.00 92.31 193 ASN A CA 1
ATOM 1490 C C . ASN A 1 193 ? -0.694 -8.985 19.993 1.00 92.31 193 ASN A C 1
ATOM 1492 O O . ASN A 1 193 ? 0.021 -9.953 20.231 1.00 92.31 193 ASN A O 1
ATOM 1496 N N . LEU A 1 194 ? -1.591 -8.984 19.003 1.00 91.62 194 LEU A N 1
ATOM 1497 C CA . LEU A 1 194 ? -1.751 -10.127 18.107 1.00 91.62 194 LEU A CA 1
ATOM 1498 C C . LEU A 1 194 ? -0.514 -10.332 17.220 1.00 91.62 194 LEU A C 1
ATOM 1500 O O . LEU A 1 194 ? -0.071 -11.465 17.075 1.00 91.62 194 LEU A O 1
ATOM 1504 N N . PHE A 1 195 ? 0.084 -9.251 16.705 1.00 90.75 195 PHE A N 1
ATOM 1505 C CA . PHE A 1 195 ? 1.361 -9.305 15.982 1.00 90.75 195 PHE A CA 1
ATOM 1506 C C . PHE A 1 195 ? 2.492 -9.906 16.824 1.00 90.75 195 PHE A C 1
ATOM 1508 O O . PHE A 1 195 ? 3.311 -10.646 16.292 1.00 90.75 195 PHE A O 1
ATOM 1515 N N . ASN A 1 196 ? 2.525 -9.626 18.128 1.00 89.81 196 ASN A N 1
ATOM 1516 C CA . ASN A 1 196 ? 3.531 -10.193 19.030 1.00 89.81 196 ASN A CA 1
ATOM 1517 C C . ASN A 1 196 ? 3.251 -11.658 19.401 1.00 89.81 196 ASN A C 1
ATOM 1519 O O . ASN A 1 196 ? 4.172 -12.385 19.754 1.00 89.81 196 ASN A O 1
ATOM 1523 N N . GLN A 1 197 ? 1.986 -12.085 19.363 1.00 90.81 197 GLN A N 1
ATOM 1524 C CA . GLN A 1 197 ? 1.573 -13.443 19.732 1.00 90.81 197 GLN A CA 1
ATOM 1525 C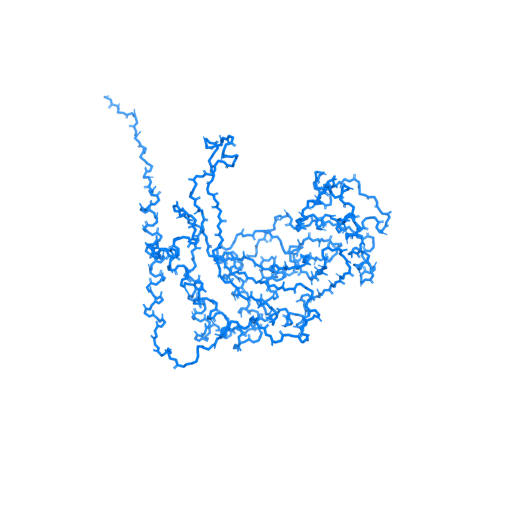 C . GLN A 1 197 ? 1.609 -14.432 18.565 1.00 90.81 197 GLN A C 1
ATOM 1527 O O . GLN A 1 197 ? 1.714 -15.630 18.807 1.00 90.81 197 GLN A O 1
ATOM 1532 N N . SER A 1 198 ? 1.494 -13.959 17.322 1.00 92.25 198 SER A N 1
ATOM 1533 C CA . SER A 1 198 ? 1.588 -14.802 16.129 1.00 92.25 198 SER A CA 1
ATOM 1534 C C . SER A 1 198 ? 2.431 -14.120 15.062 1.00 92.25 198 SER A C 1
ATOM 1536 O O . SER A 1 198 ? 2.006 -13.162 14.408 1.00 92.25 198 SER A O 1
ATOM 1538 N N . LYS A 1 199 ? 3.636 -14.663 14.886 1.00 92.06 199 LYS A N 1
ATOM 1539 C CA . LYS A 1 199 ? 4.583 -14.255 13.851 1.00 92.06 199 LYS A CA 1
ATOM 1540 C C . LYS A 1 199 ? 3.999 -14.496 12.458 1.00 92.06 199 LYS A C 1
ATOM 1542 O O . LYS A 1 199 ? 4.084 -13.620 11.606 1.00 92.06 199 LYS A O 1
ATOM 1547 N N . GLU A 1 200 ? 3.340 -15.630 12.254 1.00 94.75 200 GLU A N 1
ATOM 1548 C CA . GLU A 1 200 ? 2.725 -16.019 10.982 1.00 94.75 200 GLU A CA 1
ATOM 1549 C C . GLU A 1 200 ? 1.626 -15.029 10.590 1.00 94.75 200 GLU A C 1
ATOM 1551 O O . GLU A 1 200 ? 1.621 -14.517 9.477 1.00 94.75 200 GLU A O 1
ATOM 1556 N N . PHE A 1 201 ? 0.737 -14.672 11.524 1.00 95.50 201 PHE A N 1
ATOM 1557 C CA . PHE A 1 201 ? -0.291 -13.657 11.280 1.00 95.50 201 PHE A CA 1
ATOM 1558 C C . PHE A 1 201 ? 0.318 -12.306 10.901 1.00 95.50 201 PHE A C 1
ATOM 1560 O O . PHE A 1 201 ? -0.166 -11.633 9.993 1.00 95.50 201 PHE A O 1
ATOM 1567 N N . LYS A 1 202 ? 1.387 -11.905 11.593 1.00 93.31 202 LYS A N 1
ATOM 1568 C CA . LYS A 1 202 ? 2.092 -10.650 11.332 1.00 93.31 202 LYS A CA 1
ATOM 1569 C C . LYS A 1 202 ? 2.694 -10.619 9.919 1.00 93.31 202 LYS A C 1
ATOM 1571 O O . LYS A 1 202 ? 2.577 -9.602 9.236 1.00 93.31 202 LYS A O 1
ATOM 1576 N N . ILE A 1 203 ? 3.291 -11.732 9.487 1.00 94.44 203 ILE A N 1
ATOM 1577 C CA . ILE A 1 203 ? 3.850 -11.925 8.143 1.00 94.44 203 ILE A CA 1
ATOM 1578 C C . ILE A 1 203 ? 2.739 -11.879 7.089 1.00 94.44 203 ILE A C 1
ATOM 1580 O O . ILE A 1 203 ? 2.832 -11.092 6.150 1.00 94.44 203 ILE A O 1
ATOM 1584 N N . GLU A 1 204 ? 1.655 -12.638 7.269 1.00 96.94 204 GLU A N 1
ATOM 1585 C CA . GLU A 1 204 ? 0.530 -12.649 6.324 1.00 96.94 204 GLU A CA 1
ATOM 1586 C C . GLU A 1 204 ? -0.159 -11.287 6.213 1.00 96.94 204 GLU A C 1
ATOM 1588 O O . GLU A 1 204 ? -0.569 -10.877 5.128 1.00 96.94 204 GLU A O 1
ATOM 1593 N N . PHE A 1 205 ? -0.254 -10.542 7.318 1.00 95.56 205 PHE A N 1
ATOM 1594 C CA . PHE A 1 205 ? -0.813 -9.192 7.304 1.00 95.56 205 PHE A CA 1
ATOM 1595 C C . PHE A 1 205 ? 0.044 -8.235 6.473 1.00 95.56 205 PHE A C 1
ATOM 1597 O O . PHE A 1 205 ? -0.494 -7.463 5.676 1.00 95.56 205 PHE A O 1
ATOM 1604 N N . ALA A 1 206 ? 1.370 -8.291 6.629 1.00 94.06 206 ALA A N 1
ATOM 1605 C CA . ALA A 1 206 ? 2.289 -7.511 5.808 1.00 94.06 206 ALA A CA 1
ATOM 1606 C C . ALA A 1 206 ? 2.224 -7.943 4.336 1.00 94.06 206 ALA A C 1
ATOM 1608 O O . ALA A 1 206 ? 2.129 -7.084 3.457 1.00 94.06 206 ALA A O 1
ATOM 1609 N N . ARG A 1 207 ? 2.203 -9.256 4.065 1.00 96.69 207 ARG A N 1
ATOM 1610 C CA . ARG A 1 207 ? 2.114 -9.799 2.707 1.00 96.69 207 ARG A CA 1
ATOM 1611 C C . ARG A 1 207 ? 0.845 -9.339 2.006 1.00 96.69 207 ARG A C 1
ATOM 1613 O O . ARG A 1 207 ? 0.949 -8.761 0.934 1.00 96.69 207 ARG A O 1
ATOM 1620 N N . GLU A 1 208 ? -0.327 -9.486 2.621 1.00 97.56 208 GLU A N 1
ATOM 1621 C CA . GLU A 1 208 ? -1.585 -9.029 2.016 1.00 97.56 208 GLU A CA 1
ATOM 1622 C C . GLU A 1 208 ? -1.603 -7.507 1.809 1.00 97.56 208 GLU A C 1
ATOM 1624 O O . GLU A 1 208 ? -2.082 -7.012 0.785 1.00 97.56 208 GLU A O 1
ATOM 1629 N N . ALA A 1 209 ? -1.038 -6.740 2.748 1.00 95.12 209 ALA A N 1
ATOM 1630 C CA . ALA A 1 209 ? -0.924 -5.295 2.597 1.00 95.12 209 ALA A CA 1
ATOM 1631 C C . ALA A 1 209 ? -0.050 -4.891 1.397 1.00 95.12 209 ALA A C 1
ATOM 1633 O O . ALA A 1 209 ? -0.346 -3.874 0.762 1.00 95.12 209 ALA A O 1
ATOM 1634 N N . MET A 1 210 ? 0.984 -5.673 1.075 1.00 95.19 210 MET A N 1
ATOM 1635 C CA . MET A 1 210 ? 1.872 -5.457 -0.070 1.00 95.19 210 MET A CA 1
ATOM 1636 C C . MET A 1 210 ? 1.284 -5.992 -1.381 1.00 95.19 210 MET A C 1
ATOM 1638 O O . MET A 1 210 ? 1.243 -5.262 -2.368 1.00 95.19 210 MET A O 1
ATOM 1642 N N . SER A 1 211 ? 0.791 -7.231 -1.388 1.00 97.19 211 SER A N 1
ATOM 1643 C CA . SER A 1 211 ? 0.459 -7.975 -2.606 1.00 97.19 211 SER A CA 1
ATOM 1644 C C . SER A 1 211 ? -1.007 -7.887 -3.013 1.00 97.19 211 SER A C 1
ATOM 1646 O O . SER A 1 211 ? -1.311 -7.847 -4.203 1.00 97.19 211 SER A O 1
ATOM 1648 N N . GLY A 1 212 ? -1.937 -7.833 -2.053 1.00 97.56 212 GLY A N 1
ATOM 1649 C CA . GLY A 1 212 ? -3.372 -7.911 -2.329 1.00 97.56 212 GLY A CA 1
ATOM 1650 C C . GLY A 1 212 ? -3.803 -9.258 -2.919 1.00 97.56 212 GLY A C 1
ATOM 1651 O O . GLY A 1 212 ? -4.657 -9.280 -3.809 1.00 97.56 212 GLY A O 1
ATOM 1652 N N . TYR A 1 213 ? -3.175 -10.364 -2.509 1.00 98.12 213 TYR A N 1
ATOM 1653 C CA . TYR A 1 213 ? -3.467 -11.702 -3.034 1.00 98.12 213 TYR A CA 1
ATOM 1654 C C . TYR A 1 213 ? -4.881 -12.172 -2.704 1.00 98.12 213 TYR A C 1
ATOM 1656 O O . TYR A 1 213 ? -5.552 -12.708 -3.583 1.00 98.12 213 TYR A O 1
ATOM 1664 N N . GLU A 1 214 ? -5.369 -11.951 -1.486 1.00 98.19 214 GLU A N 1
ATOM 1665 C CA . GLU A 1 214 ? -6.766 -12.238 -1.149 1.00 98.19 214 GLU A CA 1
ATOM 1666 C C . GLU A 1 214 ? -7.703 -11.186 -1.739 1.00 98.19 214 GLU A C 1
ATOM 1668 O O . GLU A 1 214 ? -8.819 -11.512 -2.145 1.00 98.19 214 GLU A O 1
ATOM 1673 N N . LYS A 1 215 ? -7.253 -9.930 -1.844 1.00 98.12 215 LYS A N 1
ATOM 1674 C CA . LYS A 1 215 ? -8.041 -8.834 -2.418 1.00 98.12 215 LYS A CA 1
ATOM 1675 C C . LYS 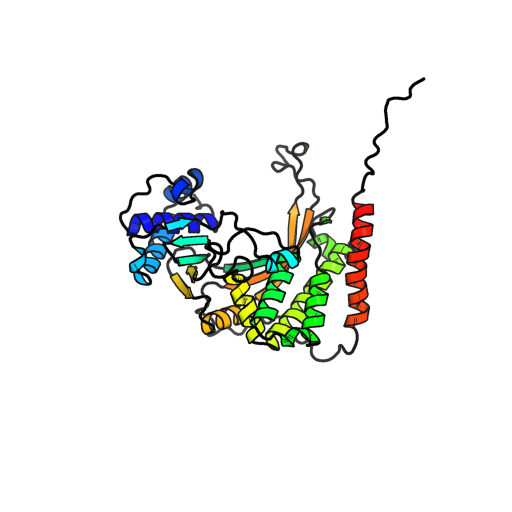A 1 215 ? -8.417 -9.046 -3.883 1.00 98.12 215 LYS A C 1
ATOM 1677 O O . LYS A 1 215 ? -9.583 -8.862 -4.247 1.00 98.12 215 LYS A O 1
ATOM 1682 N N . PHE A 1 216 ? -7.446 -9.411 -4.716 1.00 98.19 216 PHE A N 1
ATOM 1683 C CA . PHE A 1 216 ? -7.610 -9.497 -6.171 1.00 98.19 216 PHE A CA 1
ATOM 1684 C C . PHE A 1 216 ? -7.474 -10.914 -6.735 1.00 98.19 216 PHE A C 1
ATOM 1686 O O . PHE A 1 216 ? -7.889 -11.149 -7.869 1.00 98.19 216 PHE A O 1
ATOM 1693 N N . GLY A 1 217 ? -6.945 -11.855 -5.952 1.00 97.56 217 GLY A N 1
ATOM 1694 C CA . GLY A 1 217 ? -6.553 -13.187 -6.405 1.00 97.56 217 GLY A CA 1
ATOM 1695 C C . GLY A 1 217 ? -5.104 -13.201 -6.889 1.00 97.56 217 GLY A C 1
ATOM 1696 O O . GLY A 1 217 ? -4.714 -12.374 -7.704 1.00 97.56 217 GLY A O 1
ATOM 1697 N N . LYS A 1 218 ? -4.313 -14.183 -6.440 1.00 95.50 218 LYS A N 1
ATOM 1698 C CA . LYS A 1 218 ? -2.863 -14.270 -6.707 1.00 95.50 218 LYS A CA 1
ATOM 1699 C C . LYS A 1 218 ? -2.470 -14.227 -8.193 1.00 95.50 218 LYS A C 1
ATOM 1701 O O . LYS A 1 218 ? -1.399 -13.745 -8.519 1.00 95.50 218 LYS A O 1
ATOM 1706 N N . SER A 1 219 ? -3.322 -14.710 -9.098 1.00 94.69 219 SER A N 1
ATOM 1707 C CA . SER A 1 219 ? -3.070 -14.682 -10.548 1.00 94.69 219 SER A CA 1
ATOM 1708 C C . SER A 1 219 ? -3.521 -13.387 -11.238 1.00 94.69 219 SER A C 1
ATOM 1710 O O . SER A 1 219 ? -3.432 -13.277 -12.460 1.00 94.69 219 SER A O 1
ATOM 1712 N N . SER A 1 220 ? -4.090 -12.439 -10.494 1.00 97.19 220 SER A N 1
ATOM 1713 C CA . SER A 1 220 ? -4.601 -11.186 -11.038 1.00 97.19 220 SER A CA 1
ATOM 1714 C C . SER A 1 220 ? -3.458 -10.207 -11.302 1.00 97.19 220 SER A C 1
ATOM 1716 O O . SER A 1 220 ? -2.624 -10.016 -10.422 1.00 97.19 220 SER A O 1
ATOM 1718 N N . PRO A 1 221 ? -3.454 -9.479 -12.436 1.00 96.62 221 PRO A N 1
ATOM 1719 C CA . PRO A 1 221 ? -2.483 -8.406 -12.669 1.00 96.62 221 PRO A CA 1
ATOM 1720 C C . PRO A 1 221 ? -2.617 -7.248 -11.666 1.00 96.62 221 PRO A C 1
ATOM 1722 O O . PRO A 1 221 ? -1.744 -6.390 -11.597 1.00 96.62 221 PRO A O 1
ATOM 1725 N N . ALA A 1 222 ? -3.708 -7.203 -10.893 1.00 97.56 222 ALA A N 1
ATOM 1726 C CA . ALA A 1 222 ? -3.923 -6.230 -9.830 1.00 97.56 222 ALA A CA 1
ATOM 1727 C C . ALA A 1 222 ? -3.215 -6.581 -8.518 1.00 97.56 222 ALA A C 1
ATOM 1729 O O . ALA A 1 222 ? -3.072 -5.702 -7.662 1.00 97.56 222 ALA A O 1
ATOM 1730 N N . SER A 1 223 ? -2.800 -7.839 -8.358 1.00 98.00 223 SER A N 1
ATOM 1731 C CA . SER A 1 223 ? -1.930 -8.261 -7.270 1.00 98.00 223 SER A CA 1
ATOM 1732 C C . SER A 1 223 ? -0.474 -8.006 -7.635 1.00 98.00 223 SER A C 1
ATOM 1734 O O . SER A 1 223 ? -0.067 -8.241 -8.770 1.00 98.00 223 SER A O 1
ATOM 1736 N N . ALA A 1 224 ? 0.306 -7.536 -6.666 1.00 97.56 224 ALA A N 1
ATOM 1737 C CA . ALA A 1 224 ? 1.732 -7.302 -6.847 1.00 97.56 224 ALA A CA 1
ATOM 1738 C C . ALA A 1 224 ? 2.541 -8.507 -6.361 1.00 97.56 224 ALA A C 1
ATOM 1740 O O . ALA A 1 224 ? 2.330 -8.980 -5.245 1.00 97.56 224 ALA A O 1
ATOM 1741 N N . ASP A 1 225 ? 3.489 -8.947 -7.186 1.00 96.12 225 ASP A N 1
ATOM 1742 C CA . ASP A 1 225 ? 4.415 -10.045 -6.883 1.00 96.12 225 ASP A CA 1
ATOM 1743 C C . ASP A 1 225 ? 5.757 -9.515 -6.361 1.00 96.12 225 ASP A C 1
ATOM 1745 O O . ASP A 1 225 ? 6.462 -10.189 -5.611 1.00 96.12 225 ASP A O 1
ATOM 1749 N N . LEU A 1 226 ? 6.112 -8.291 -6.761 1.00 97.88 226 LEU A N 1
ATOM 1750 C CA . LEU A 1 226 ? 7.395 -7.669 -6.465 1.00 97.88 226 LEU A CA 1
ATOM 1751 C C . LEU A 1 226 ? 7.198 -6.313 -5.786 1.00 97.88 226 LEU A C 1
ATOM 1753 O O . LEU A 1 226 ? 6.436 -5.468 -6.259 1.00 97.88 226 LEU A O 1
ATOM 1757 N N . MET A 1 227 ? 7.938 -6.075 -4.710 1.00 95.88 227 MET A N 1
ATOM 1758 C CA . MET A 1 227 ? 8.099 -4.758 -4.104 1.00 95.88 227 MET A CA 1
ATOM 1759 C C . MET A 1 227 ? 9.317 -4.086 -4.724 1.00 95.88 227 MET A C 1
ATOM 1761 O O . MET A 1 227 ? 10.448 -4.495 -4.474 1.00 95.88 227 MET A O 1
ATOM 1765 N N . LEU A 1 228 ? 9.081 -3.054 -5.531 1.00 95.25 228 LEU A N 1
ATOM 1766 C CA . LEU A 1 228 ? 10.128 -2.188 -6.054 1.00 95.25 228 LEU A CA 1
ATOM 1767 C C . LEU A 1 228 ? 10.293 -1.007 -5.115 1.00 95.25 228 LEU A C 1
ATOM 1769 O O . LEU A 1 228 ? 9.380 -0.197 -4.942 1.00 95.25 228 LEU A O 1
ATOM 1773 N N . VAL A 1 229 ? 11.479 -0.894 -4.542 1.00 91.81 229 VAL A N 1
ATOM 1774 C CA . VAL A 1 229 ? 11.786 0.090 -3.522 1.00 91.81 229 VAL A CA 1
ATOM 1775 C C . VAL A 1 229 ? 12.957 0.951 -3.970 1.00 91.81 229 VAL A C 1
ATOM 1777 O O . VAL A 1 229 ? 13.970 0.428 -4.427 1.00 91.81 229 VAL A O 1
ATOM 1780 N N . SER A 1 230 ? 12.818 2.273 -3.883 1.00 89.88 230 SER A N 1
ATOM 1781 C CA . SER A 1 230 ? 13.867 3.193 -4.325 1.00 89.88 230 SER A CA 1
ATOM 1782 C C . SER A 1 230 ? 13.928 4.477 -3.504 1.00 89.88 230 SER A C 1
ATOM 1784 O O . SER A 1 230 ? 12.914 4.982 -3.013 1.00 89.88 230 SER A O 1
ATOM 1786 N N . THR A 1 231 ? 15.117 5.071 -3.421 1.00 88.38 231 THR A N 1
ATOM 1787 C CA . THR A 1 231 ? 15.262 6.481 -3.039 1.00 88.38 231 THR A CA 1
ATOM 1788 C C . THR A 1 231 ? 14.635 7.386 -4.104 1.00 88.38 231 THR A C 1
ATOM 1790 O O . THR A 1 231 ? 14.459 6.993 -5.261 1.00 88.38 231 THR A O 1
ATOM 1793 N N . ALA A 1 232 ? 14.274 8.615 -3.723 1.00 87.44 232 ALA A N 1
ATOM 1794 C CA . ALA A 1 232 ? 13.598 9.571 -4.609 1.00 87.44 232 ALA A CA 1
ATOM 1795 C C . ALA A 1 232 ? 14.417 9.963 -5.857 1.00 87.44 232 ALA A C 1
ATOM 1797 O O . ALA A 1 232 ? 13.838 10.377 -6.864 1.00 87.44 232 ALA A O 1
ATOM 1798 N N . ASP A 1 233 ? 15.740 9.825 -5.786 1.00 88.56 233 ASP A N 1
ATOM 1799 C CA . ASP A 1 233 ? 16.709 10.108 -6.848 1.00 88.56 233 ASP A CA 1
ATOM 1800 C C . ASP A 1 233 ? 17.138 8.862 -7.648 1.00 88.56 233 ASP A C 1
ATOM 1802 O O . ASP A 1 233 ? 17.939 8.974 -8.574 1.00 88.56 233 ASP A O 1
ATOM 1806 N N . GLY A 1 234 ? 16.637 7.672 -7.293 1.00 88.06 234 GLY A N 1
ATOM 1807 C CA . GLY A 1 234 ? 17.030 6.411 -7.928 1.00 88.06 234 GLY A CA 1
ATOM 1808 C C . GLY A 1 234 ? 18.448 5.942 -7.592 1.00 88.06 234 GLY A C 1
ATOM 1809 O O . GLY A 1 234 ? 18.925 4.993 -8.211 1.00 88.06 234 GLY A O 1
ATOM 1810 N N . GLY A 1 235 ? 19.136 6.589 -6.642 1.00 88.12 235 GLY A N 1
ATOM 1811 C CA . GLY A 1 235 ? 20.504 6.244 -6.246 1.00 88.12 235 GLY A CA 1
ATOM 1812 C C . GLY A 1 235 ? 20.624 4.857 -5.609 1.00 88.12 235 GLY A C 1
ATOM 1813 O O . GLY A 1 235 ? 21.641 4.186 -5.781 1.00 88.12 235 GLY A O 1
ATOM 1814 N N . LYS A 1 236 ? 19.569 4.395 -4.929 1.00 91.12 236 LYS A N 1
ATOM 1815 C CA . LYS A 1 236 ? 19.461 3.033 -4.401 1.00 91.12 236 LYS A CA 1
ATOM 1816 C C . LYS A 1 236 ? 18.120 2.433 -4.806 1.00 91.12 236 LYS A C 1
ATOM 1818 O O . LYS A 1 236 ? 17.083 3.042 -4.558 1.00 91.12 236 LYS A O 1
ATOM 1823 N N . VAL A 1 237 ? 18.163 1.250 -5.422 1.00 93.56 237 VAL A N 1
ATOM 1824 C CA . VAL A 1 237 ? 16.993 0.528 -5.938 1.00 93.56 237 VAL A CA 1
ATOM 1825 C C . VAL A 1 237 ? 17.100 -0.946 -5.560 1.00 93.56 237 VAL A C 1
ATOM 1827 O O . VAL A 1 237 ? 18.083 -1.611 -5.895 1.00 93.56 237 VAL A O 1
ATOM 1830 N N . GLU A 1 238 ? 16.066 -1.457 -4.907 1.00 93.69 238 GLU A N 1
ATOM 1831 C CA . GLU A 1 238 ? 15.935 -2.850 -4.494 1.00 93.69 238 GLU A CA 1
ATOM 1832 C C . GLU A 1 238 ? 14.609 -3.423 -4.997 1.00 93.69 238 GLU A C 1
ATOM 1834 O O . GLU A 1 238 ? 13.598 -2.720 -5.075 1.00 93.69 238 GLU A O 1
ATOM 1839 N N . ILE A 1 239 ? 14.615 -4.707 -5.353 1.00 96.12 239 ILE A N 1
ATOM 1840 C CA . ILE A 1 239 ? 13.421 -5.423 -5.794 1.00 96.12 239 ILE A CA 1
ATOM 1841 C C . ILE A 1 239 ? 13.327 -6.703 -4.976 1.00 96.12 239 ILE A C 1
ATOM 1843 O O . ILE A 1 239 ? 14.244 -7.521 -4.997 1.00 96.12 239 ILE A O 1
ATOM 1847 N N . HIS A 1 240 ? 12.216 -6.858 -4.264 1.00 95.56 240 HIS A N 1
ATOM 1848 C CA . HIS A 1 240 ? 11.984 -7.970 -3.348 1.00 95.56 240 HIS A CA 1
ATOM 1849 C C . HIS A 1 240 ? 10.732 -8.747 -3.749 1.00 95.56 240 HIS A C 1
ATOM 1851 O O . HIS A 1 240 ? 9.738 -8.147 -4.157 1.00 95.56 240 HIS A O 1
ATOM 1857 N N . ASP A 1 241 ? 10.764 -10.071 -3.620 1.00 96.19 241 ASP A N 1
ATOM 1858 C CA . ASP A 1 241 ? 9.608 -10.932 -3.888 1.00 96.19 241 ASP A CA 1
ATOM 1859 C C . ASP A 1 241 ? 8.691 -10.987 -2.659 1.00 96.19 241 ASP A C 1
ATOM 1861 O O . ASP A 1 241 ? 9.138 -11.275 -1.550 1.00 96.19 241 ASP A O 1
ATOM 1865 N N . VAL A 1 242 ? 7.391 -10.728 -2.830 1.00 94.62 242 VAL A N 1
ATOM 1866 C CA . VAL A 1 242 ? 6.421 -10.806 -1.718 1.00 94.62 242 VAL A CA 1
ATOM 1867 C C . VAL A 1 242 ? 6.121 -12.245 -1.278 1.00 94.62 242 VAL A C 1
ATOM 1869 O O . VAL A 1 242 ? 5.440 -12.461 -0.276 1.00 94.62 242 VAL A O 1
ATOM 1872 N N . ASN A 1 243 ? 6.591 -13.244 -2.023 1.00 94.06 243 ASN A N 1
ATOM 1873 C CA . ASN A 1 243 ? 6.557 -14.647 -1.623 1.00 94.06 243 ASN A CA 1
ATOM 1874 C C . ASN A 1 243 ? 7.792 -15.054 -0.801 1.00 94.06 243 ASN A C 1
ATOM 1876 O O . ASN A 1 243 ? 7.824 -16.178 -0.310 1.00 94.06 243 ASN A O 1
ATOM 1880 N N . ASP A 1 244 ? 8.791 -14.177 -0.636 1.00 94.69 244 ASP A N 1
ATOM 1881 C CA . ASP A 1 244 ? 9.886 -14.406 0.305 1.00 94.69 244 ASP A CA 1
ATOM 1882 C C . ASP A 1 244 ? 9.423 -14.075 1.732 1.00 94.69 244 ASP A C 1
ATOM 1884 O O . ASP A 1 244 ? 9.229 -12.914 2.111 1.00 94.69 244 ASP A O 1
ATOM 1888 N N . ASP A 1 245 ? 9.246 -15.118 2.540 1.00 90.00 245 ASP A N 1
ATOM 1889 C CA . ASP A 1 245 ? 8.849 -15.011 3.942 1.00 90.00 245 ASP A CA 1
ATOM 1890 C C . ASP A 1 245 ? 9.863 -14.226 4.777 1.00 90.00 245 ASP A C 1
ATOM 1892 O O . ASP A 1 245 ? 9.458 -13.500 5.685 1.00 90.00 245 ASP A O 1
ATOM 1896 N N . SER A 1 246 ? 11.162 -14.310 4.458 1.00 91.56 246 SER A N 1
ATOM 1897 C CA . SER A 1 246 ? 12.197 -13.543 5.157 1.00 91.56 246 SER A CA 1
ATOM 1898 C C . SER A 1 246 ? 12.023 -12.051 4.901 1.00 91.56 246 SER A C 1
ATOM 1900 O O . SER A 1 246 ? 12.067 -11.244 5.832 1.00 91.56 246 SER A O 1
ATOM 1902 N N . TYR A 1 247 ? 11.761 -11.671 3.649 1.00 91.19 247 TYR A N 1
ATOM 1903 C CA . TYR A 1 247 ? 11.449 -10.290 3.310 1.00 91.19 247 TYR A CA 1
ATOM 1904 C C . TYR A 1 247 ? 10.146 -9.823 3.972 1.00 91.19 247 TYR A C 1
ATOM 1906 O O . TYR A 1 247 ? 10.117 -8.765 4.606 1.00 91.19 247 TYR A O 1
ATOM 1914 N N . CYS A 1 248 ? 9.082 -10.628 3.911 1.00 91.31 248 CYS A N 1
ATOM 1915 C CA . CYS A 1 248 ? 7.817 -10.299 4.568 1.00 91.31 248 CYS A CA 1
ATOM 1916 C C . CYS A 1 248 ? 7.977 -10.148 6.086 1.00 91.31 248 CYS A C 1
ATOM 1918 O O . CYS A 1 248 ? 7.377 -9.249 6.671 1.00 91.31 248 CYS A O 1
ATOM 1920 N N . GLU A 1 249 ? 8.812 -10.967 6.726 1.00 89.06 249 GLU A N 1
ATOM 1921 C CA . GLU A 1 249 ? 9.148 -10.849 8.145 1.00 89.06 249 GLU A CA 1
ATOM 1922 C C . GLU A 1 249 ? 9.929 -9.566 8.460 1.00 89.06 249 GLU A C 1
ATOM 1924 O O . GLU A 1 249 ? 9.614 -8.886 9.445 1.00 89.06 249 GLU A O 1
ATOM 1929 N N . LYS A 1 250 ? 10.911 -9.194 7.626 1.00 89.38 250 LYS A N 1
ATOM 1930 C CA . LYS A 1 250 ? 11.647 -7.925 7.764 1.00 89.38 250 LYS A CA 1
ATOM 1931 C C . LYS A 1 250 ? 10.690 -6.738 7.707 1.00 89.38 250 LYS A C 1
ATOM 1933 O O . LYS A 1 250 ? 10.682 -5.907 8.615 1.00 89.38 250 LYS A O 1
ATOM 1938 N N . ILE A 1 251 ? 9.817 -6.704 6.699 1.00 88.69 251 ILE A N 1
ATOM 1939 C CA . ILE A 1 251 ? 8.805 -5.653 6.539 1.00 88.69 251 ILE A CA 1
ATOM 1940 C C . ILE A 1 251 ? 7.820 -5.653 7.705 1.00 88.69 251 ILE A C 1
ATOM 1942 O O . ILE A 1 251 ? 7.536 -4.602 8.280 1.00 88.69 251 ILE A O 1
A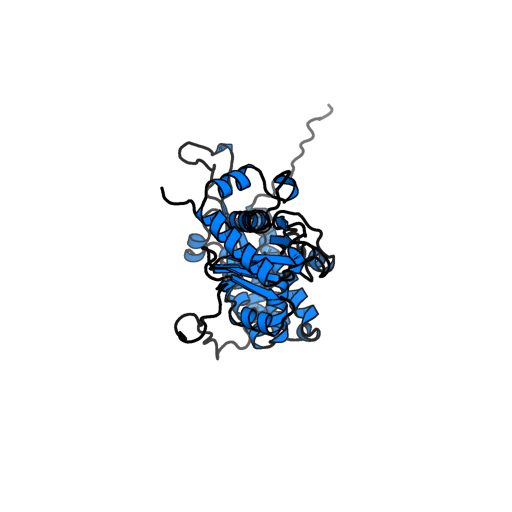TOM 1946 N N . ALA A 1 252 ? 7.330 -6.825 8.100 1.00 87.75 252 ALA A N 1
ATOM 1947 C CA . ALA A 1 252 ? 6.461 -6.973 9.253 1.00 87.75 252 ALA A CA 1
ATOM 1948 C C . ALA A 1 252 ? 7.124 -6.439 10.533 1.00 87.75 252 ALA A C 1
ATOM 1950 O O . ALA A 1 252 ? 6.466 -5.851 11.387 1.00 87.75 252 ALA A O 1
ATOM 1951 N N . THR A 1 253 ? 8.429 -6.617 10.699 1.00 86.25 253 THR A N 1
ATOM 1952 C CA . THR A 1 253 ? 9.161 -6.114 11.867 1.00 86.25 253 THR A CA 1
ATOM 1953 C C . THR A 1 253 ? 9.370 -4.606 11.815 1.00 86.25 253 THR A C 1
ATOM 1955 O O . THR A 1 253 ? 9.178 -3.943 12.832 1.00 86.25 253 THR A O 1
ATOM 1958 N N . ALA A 1 254 ? 9.656 -4.058 10.636 1.00 84.75 254 ALA A N 1
ATOM 1959 C CA . ALA A 1 254 ? 9.846 -2.626 10.435 1.00 84.75 254 ALA A CA 1
ATOM 1960 C C . ALA A 1 254 ? 8.533 -1.816 10.411 1.00 84.75 254 ALA A C 1
ATOM 1962 O O . ALA A 1 254 ? 8.557 -0.600 10.627 1.00 84.75 254 ALA A O 1
ATOM 1963 N N . MET A 1 255 ? 7.382 -2.447 10.140 1.00 83.81 255 MET A N 1
ATOM 1964 C CA . MET A 1 255 ? 6.125 -1.716 9.965 1.00 83.81 255 MET A CA 1
ATOM 1965 C C . MET A 1 255 ? 5.648 -1.048 11.255 1.00 83.81 255 MET A C 1
ATOM 1967 O O . MET A 1 255 ? 5.406 -1.675 12.288 1.00 83.81 255 MET A O 1
ATOM 1971 N N . LYS A 1 256 ? 5.410 0.258 11.159 1.00 85.56 256 LYS A N 1
ATOM 1972 C CA . LYS A 1 256 ? 4.760 1.052 12.197 1.00 85.56 256 LYS A CA 1
ATOM 1973 C C . LYS A 1 256 ? 3.255 0.995 11.973 1.00 85.56 256 LYS A C 1
ATOM 1975 O O . LYS A 1 256 ? 2.716 1.634 11.064 1.00 85.56 256 LYS A O 1
ATOM 1980 N N . LEU A 1 257 ? 2.577 0.209 12.809 1.00 85.88 257 LEU A N 1
ATOM 1981 C CA . LEU A 1 257 ? 1.120 0.162 12.855 1.00 85.88 257 LEU A CA 1
ATOM 1982 C C . LEU A 1 257 ? 0.580 1.477 13.424 1.00 85.88 257 LEU A C 1
ATOM 1984 O O . LEU A 1 257 ? 0.839 1.821 14.575 1.00 85.88 257 LEU A O 1
ATOM 1988 N N . GLN A 1 258 ? -0.239 2.174 12.641 1.00 89.88 258 GLN A N 1
ATOM 1989 C CA . GLN A 1 258 ? -0.919 3.380 13.089 1.00 89.88 258 GLN A CA 1
ATOM 1990 C C . GLN A 1 258 ? -2.394 3.332 12.716 1.00 89.88 258 GLN A C 1
ATOM 1992 O O . GLN A 1 258 ? -2.757 3.220 11.548 1.00 89.88 258 GLN A O 1
ATOM 1997 N N . THR A 1 259 ? -3.269 3.524 13.695 1.00 91.00 259 THR A N 1
ATOM 1998 C CA . THR A 1 259 ? -4.681 3.802 13.424 1.00 91.00 259 THR A CA 1
ATOM 1999 C C . THR A 1 259 ? -4.943 5.285 13.598 1.00 91.00 259 THR A C 1
ATOM 2001 O O . THR A 1 259 ? -4.518 5.867 14.596 1.00 91.00 259 THR A O 1
ATOM 2004 N N . ARG A 1 260 ? -5.610 5.908 12.630 1.00 91.62 260 ARG A N 1
ATOM 2005 C CA . ARG A 1 260 ? -5.807 7.361 12.621 1.00 91.62 260 ARG A CA 1
ATOM 2006 C C . ARG A 1 260 ? -7.090 7.757 11.912 1.00 91.62 260 ARG A C 1
ATOM 2008 O O . ARG A 1 260 ? -7.696 6.965 11.189 1.00 91.62 260 ARG A O 1
ATOM 2015 N N . PHE A 1 261 ? -7.465 9.022 12.063 1.00 92.50 261 PHE A N 1
ATOM 2016 C CA . PHE A 1 261 ? -8.455 9.643 11.193 1.00 92.50 261 PHE A CA 1
ATOM 2017 C C . PHE A 1 261 ? -7.842 9.969 9.834 1.00 92.50 261 PHE A C 1
ATOM 2019 O O . PHE A 1 261 ? -6.777 10.587 9.750 1.00 92.50 261 PHE A O 1
ATOM 2026 N N . LYS A 1 262 ? -8.564 9.628 8.771 1.00 92.44 262 LYS A N 1
ATOM 2027 C CA . LYS A 1 262 ? -8.419 10.292 7.477 1.00 92.44 262 LYS A CA 1
ATOM 2028 C C . LYS A 1 262 ? -9.545 11.306 7.346 1.00 92.44 262 LYS A C 1
ATOM 2030 O O . LYS A 1 262 ? -10.658 11.047 7.802 1.00 92.44 262 LYS A O 1
ATOM 2035 N N . THR A 1 263 ? -9.237 12.468 6.783 1.00 92.06 263 THR A N 1
ATOM 2036 C CA . THR A 1 263 ? -10.189 13.569 6.657 1.00 92.06 263 THR A CA 1
ATOM 2037 C C . THR A 1 263 ? -10.202 14.128 5.244 1.00 92.06 263 THR A C 1
ATOM 2039 O O . THR A 1 263 ? -9.199 14.083 4.533 1.00 92.06 263 THR A O 1
ATOM 2042 N N . SER A 1 264 ? -11.348 14.668 4.847 1.00 92.12 264 SER A N 1
ATOM 2043 C CA . SER A 1 264 ? -11.505 15.436 3.616 1.00 92.12 264 SER A CA 1
ATOM 2044 C C . SER A 1 264 ? -12.432 16.611 3.885 1.00 92.12 264 SER A C 1
ATOM 2046 O O . SER A 1 264 ? -13.479 16.438 4.506 1.00 92.12 264 SER A O 1
ATOM 2048 N N . GLN A 1 265 ? -12.052 17.813 3.460 1.00 92.50 265 GLN A N 1
ATOM 2049 C CA . GLN A 1 265 ? -12.921 18.976 3.611 1.00 92.50 265 GLN A CA 1
ATOM 2050 C C . GLN A 1 265 ? -14.113 18.840 2.662 1.00 92.50 265 GLN A C 1
ATOM 2052 O O . GLN A 1 265 ? -13.939 18.533 1.483 1.00 92.50 265 GLN A O 1
ATOM 2057 N N . ARG A 1 266 ? -15.326 19.094 3.160 1.00 93.31 266 ARG A N 1
ATOM 2058 C CA . ARG A 1 266 ? -16.500 19.194 2.295 1.00 93.31 266 ARG A CA 1
ATOM 2059 C C . ARG A 1 266 ? -16.412 20.499 1.507 1.00 93.31 266 ARG A C 1
ATOM 2061 O O . ARG A 1 266 ? -16.258 21.572 2.101 1.00 93.31 266 ARG A O 1
ATOM 2068 N N . THR A 1 267 ? -16.537 20.402 0.191 1.00 93.69 267 THR A N 1
ATOM 2069 C CA . THR A 1 267 ? -16.521 21.540 -0.730 1.00 93.69 267 THR A CA 1
ATOM 2070 C C . THR A 1 267 ? -17.886 21.736 -1.386 1.00 93.69 267 THR A C 1
ATOM 2072 O O . THR A 1 267 ? -18.689 20.804 -1.478 1.00 93.69 267 THR A O 1
ATOM 2075 N N . LYS A 1 268 ? -18.160 22.972 -1.798 1.00 93.88 268 LYS A N 1
ATOM 2076 C CA . LYS A 1 268 ? -19.391 23.414 -2.456 1.00 93.88 268 LYS A CA 1
ATOM 2077 C C . LYS A 1 268 ? -19.041 24.454 -3.516 1.00 93.88 268 LYS A C 1
ATOM 2079 O O . LYS A 1 268 ? -18.316 25.403 -3.223 1.00 93.88 268 LYS A O 1
ATOM 2084 N N . LYS A 1 269 ? -19.529 24.270 -4.746 1.00 94.56 269 LYS A N 1
ATOM 2085 C CA . LYS A 1 269 ? -19.162 25.117 -5.896 1.00 94.56 269 LYS A CA 1
ATOM 2086 C C . LYS A 1 269 ? -19.619 26.562 -5.691 1.00 94.56 269 LYS A C 1
ATOM 2088 O O . LYS A 1 269 ? -18.900 27.486 -6.040 1.00 94.56 269 LYS A O 1
ATOM 2093 N N . GLU A 1 270 ? -20.776 26.742 -5.066 1.00 95.25 270 GLU A N 1
ATOM 2094 C CA . GLU A 1 270 ? -21.359 28.035 -4.712 1.00 95.25 270 GLU A CA 1
ATOM 2095 C C . GLU A 1 270 ? -20.531 28.835 -3.692 1.00 95.25 270 GLU A C 1
ATOM 2097 O O . GLU A 1 270 ? -20.738 30.034 -3.550 1.00 95.25 270 GLU A O 1
ATOM 2102 N N . LEU A 1 271 ? -19.587 28.193 -2.993 1.00 93.06 271 LEU A N 1
ATOM 2103 C CA . LEU A 1 271 ? -18.683 28.856 -2.050 1.00 93.06 271 LEU A CA 1
ATOM 2104 C C . LEU A 1 271 ? -17.329 29.216 -2.669 1.00 93.06 271 LEU A C 1
ATOM 2106 O O . LEU A 1 271 ? -16.471 29.737 -1.955 1.00 93.06 271 LEU A O 1
ATOM 2110 N N . VAL A 1 272 ? -17.106 28.903 -3.950 1.00 95.12 272 VAL A N 1
ATOM 2111 C CA . VAL A 1 272 ? -15.865 29.259 -4.642 1.00 95.12 272 VAL A CA 1
ATOM 2112 C C . VAL A 1 272 ? -15.794 30.775 -4.786 1.00 95.12 272 VAL A C 1
ATOM 2114 O O . VAL A 1 272 ? -16.679 31.401 -5.362 1.00 95.12 272 VAL A O 1
ATOM 2117 N N . SER A 1 273 ? -14.726 31.363 -4.263 1.00 92.88 273 SER A N 1
ATOM 2118 C CA . SER A 1 273 ? -14.454 32.798 -4.336 1.00 92.88 273 SER A CA 1
ATOM 2119 C C . SER A 1 273 ? -12.942 33.039 -4.418 1.00 92.88 273 SER A C 1
ATOM 2121 O O . SER A 1 273 ? -12.174 32.111 -4.146 1.00 92.88 273 SER A O 1
ATOM 2123 N N . PRO A 1 274 ? -12.480 34.269 -4.715 1.00 94.88 274 PRO A N 1
ATOM 2124 C CA . PRO A 1 274 ? -11.051 34.599 -4.674 1.00 94.88 274 PRO A CA 1
ATOM 2125 C C . PRO A 1 274 ? -10.373 34.296 -3.325 1.00 94.88 274 PRO A C 1
ATOM 2127 O O . PRO A 1 274 ? -9.174 34.060 -3.277 1.00 94.88 274 PRO A O 1
ATOM 2130 N N . THR A 1 275 ? -11.129 34.272 -2.221 1.00 92.81 275 THR A N 1
ATOM 2131 C CA . THR A 1 275 ? -10.625 33.943 -0.874 1.00 92.81 275 THR A CA 1
ATOM 2132 C C . THR A 1 275 ? -10.947 32.509 -0.434 1.00 92.81 275 THR A C 1
ATOM 2134 O O . THR A 1 275 ? -10.516 32.075 0.634 1.00 92.81 275 THR A O 1
ATOM 2137 N N . ASN A 1 276 ? -11.684 31.751 -1.252 1.00 90.88 276 ASN A N 1
ATOM 2138 C CA . ASN A 1 276 ? -12.064 30.360 -1.022 1.00 90.88 276 ASN A CA 1
ATOM 2139 C C . ASN A 1 276 ? -12.037 29.578 -2.340 1.00 90.88 276 ASN A C 1
ATOM 2141 O O . ASN A 1 276 ? -13.051 29.051 -2.793 1.00 90.88 276 ASN A O 1
ATOM 2145 N N . GLU A 1 277 ? -10.868 29.493 -2.969 1.00 91.31 277 GLU A N 1
ATOM 2146 C CA . GLU A 1 277 ? -10.702 28.941 -4.324 1.00 91.31 277 GLU A CA 1
ATOM 2147 C C . GLU A 1 277 ? -11.241 27.509 -4.481 1.00 91.31 277 GLU A C 1
ATOM 2149 O O . GLU A 1 277 ? -11.655 27.095 -5.561 1.00 91.31 277 GLU A O 1
ATOM 2154 N N . LYS A 1 278 ? -11.257 26.736 -3.388 1.00 91.00 278 LYS A N 1
ATOM 2155 C CA . LYS A 1 278 ? -11.731 25.344 -3.366 1.00 91.00 278 LYS A CA 1
ATOM 2156 C C . LYS A 1 278 ? -13.179 25.195 -2.890 1.00 91.00 278 LYS A C 1
ATOM 2158 O O . LYS A 1 278 ? -13.667 24.069 -2.811 1.00 91.00 278 LYS A O 1
ATOM 2163 N N . GLY A 1 279 ? -13.854 26.290 -2.536 1.00 92.50 279 GLY A N 1
ATOM 2164 C CA . GLY A 1 279 ? -15.234 26.274 -2.048 1.00 92.50 279 GLY A CA 1
ATOM 2165 C C . GLY A 1 279 ? -15.409 25.502 -0.737 1.00 92.50 279 GLY A C 1
ATOM 2166 O O . GLY A 1 279 ? -16.400 24.799 -0.548 1.00 92.50 279 GLY A O 1
ATOM 2167 N N . GLY A 1 280 ? -14.424 25.552 0.160 1.00 92.56 280 GLY A N 1
ATOM 2168 C CA . GLY A 1 280 ? -14.458 24.846 1.437 1.00 92.56 280 GLY A CA 1
ATOM 2169 C C . GLY A 1 280 ? -15.590 25.343 2.337 1.00 92.56 280 GLY A C 1
ATOM 2170 O O . GLY A 1 280 ? -15.766 26.542 2.519 1.00 92.56 280 GLY A O 1
ATOM 2171 N N . THR A 1 281 ? -16.337 24.410 2.929 1.00 91.88 281 THR A N 1
ATOM 2172 C CA . THR A 1 281 ? -17.472 24.707 3.831 1.00 91.88 281 THR A CA 1
ATOM 2173 C C . THR A 1 281 ? -17.062 24.919 5.290 1.00 91.88 281 THR A C 1
ATOM 2175 O O . THR A 1 281 ? -17.843 25.417 6.090 1.00 91.88 281 THR A O 1
ATOM 2178 N N . GLY A 1 282 ? -15.852 24.484 5.657 1.00 90.62 282 GLY A N 1
ATOM 2179 C CA . GLY A 1 282 ? -15.406 24.379 7.053 1.00 90.62 282 GLY A CA 1
ATOM 2180 C C . GLY A 1 282 ? -15.763 23.044 7.721 1.00 90.62 282 GLY A C 1
ATOM 2181 O O . GLY A 1 282 ? -15.128 22.680 8.709 1.00 90.62 282 GLY A O 1
ATOM 2182 N N . GLU A 1 283 ? -16.679 22.273 7.132 1.00 92.19 283 GLU A N 1
ATOM 2183 C CA . GLU A 1 283 ? -17.023 20.917 7.558 1.00 92.19 283 GLU A CA 1
ATOM 2184 C C . GLU A 1 283 ? -16.044 19.891 6.970 1.00 92.19 283 GLU A C 1
ATOM 2186 O O . GLU A 1 283 ? -15.494 20.068 5.876 1.00 92.19 283 GLU A O 1
ATOM 2191 N N . TYR A 1 284 ? -15.830 18.791 7.692 1.00 92.38 284 TYR A N 1
ATOM 2192 C CA . TYR A 1 284 ? -14.879 17.751 7.304 1.00 92.38 284 TYR A CA 1
ATOM 2193 C C . TYR A 1 284 ? -15.519 16.374 7.371 1.00 92.38 284 TYR A C 1
ATOM 2195 O O . TYR A 1 284 ? -15.999 15.950 8.419 1.00 92.38 284 TYR A O 1
ATOM 2203 N N . PHE A 1 285 ? -15.459 15.643 6.266 1.00 92.56 285 PHE A N 1
ATOM 2204 C CA . PHE A 1 285 ? -15.626 14.202 6.293 1.00 92.56 285 PHE A CA 1
ATOM 2205 C C . PHE A 1 285 ? -14.462 13.566 7.051 1.00 92.56 285 PHE A C 1
ATOM 2207 O O . PHE A 1 285 ? -13.315 13.996 6.899 1.00 92.56 285 PHE A O 1
ATOM 2214 N N . PHE A 1 286 ? -14.746 12.543 7.849 1.00 92.75 286 PHE A N 1
ATOM 2215 C CA . PHE A 1 286 ? -13.744 11.752 8.544 1.00 92.75 286 PHE A CA 1
ATOM 2216 C C . PHE A 1 286 ? -14.129 10.277 8.632 1.00 92.75 286 PHE A C 1
ATOM 2218 O O . PHE A 1 286 ? -15.306 9.918 8.671 1.00 92.75 286 PHE A O 1
ATOM 2225 N N . TRP A 1 287 ? -13.114 9.418 8.672 1.00 93.38 287 TRP A N 1
ATOM 2226 C CA . TRP A 1 287 ? -13.255 7.979 8.883 1.00 93.38 287 TRP A CA 1
ATOM 2227 C C . TRP A 1 287 ? -11.999 7.400 9.535 1.00 93.38 287 TRP A C 1
ATOM 2229 O O . TRP A 1 287 ? -10.922 8.002 9.485 1.00 93.38 287 TRP A O 1
ATOM 2239 N N . SER A 1 288 ? -12.142 6.231 10.157 1.00 94.12 288 SER A N 1
ATOM 2240 C CA . SER A 1 288 ? -11.017 5.495 10.740 1.00 94.12 288 SER A CA 1
ATOM 2241 C C . SER A 1 288 ? -10.257 4.725 9.663 1.00 94.12 288 SER A C 1
ATOM 2243 O O . SER A 1 288 ? -10.881 4.071 8.821 1.00 94.12 288 SER A O 1
ATOM 2245 N N . VAL A 1 289 ? -8.925 4.753 9.728 1.00 93.88 289 VAL A N 1
ATOM 2246 C CA . VAL A 1 289 ? -8.054 3.930 8.879 1.00 93.88 289 VAL A CA 1
ATOM 2247 C C . VAL A 1 289 ? -6.981 3.204 9.685 1.00 93.88 289 VAL A C 1
ATOM 2249 O O . VAL A 1 289 ? -6.479 3.758 10.665 1.00 93.88 289 VAL A O 1
ATOM 2252 N N . ILE A 1 290 ? -6.588 2.008 9.236 1.00 93.88 290 ILE A N 1
ATOM 2253 C CA . ILE A 1 290 ? -5.304 1.390 9.597 1.00 93.88 290 ILE A CA 1
ATOM 2254 C C . ILE A 1 290 ? -4.281 1.766 8.535 1.00 93.88 290 ILE A C 1
ATOM 2256 O O . ILE A 1 290 ? -4.509 1.551 7.347 1.00 93.88 290 ILE A O 1
ATOM 2260 N N . SER A 1 291 ? -3.168 2.349 8.971 1.00 87.38 291 SER A N 1
ATOM 2261 C CA . SER A 1 291 ? -2.006 2.649 8.143 1.00 87.38 291 SER A CA 1
ATOM 2262 C C . SER A 1 291 ? -0.826 1.785 8.577 1.00 87.38 291 SER A C 1
ATOM 2264 O O . SER A 1 291 ? -0.544 1.687 9.771 1.00 87.38 291 SER A O 1
ATOM 2266 N N . LEU A 1 292 ? -0.142 1.189 7.604 1.00 86.56 292 LEU A N 1
ATOM 2267 C CA . LEU A 1 292 ? 1.170 0.581 7.804 1.00 86.56 292 LEU A CA 1
ATOM 2268 C C . LEU A 1 292 ? 2.205 1.478 7.143 1.00 86.56 292 LEU A C 1
ATOM 2270 O O . LEU A 1 292 ? 2.157 1.681 5.926 1.00 86.56 292 LEU A O 1
ATOM 2274 N N . ILE A 1 293 ? 3.095 2.040 7.952 1.00 80.25 293 ILE A N 1
ATOM 2275 C CA . ILE A 1 293 ? 4.184 2.896 7.486 1.00 80.25 293 ILE A CA 1
ATOM 2276 C C . ILE A 1 293 ? 5.477 2.104 7.619 1.00 80.25 293 ILE A C 1
ATOM 2278 O O . ILE A 1 293 ? 5.745 1.550 8.682 1.00 80.25 293 ILE A O 1
ATOM 2282 N N . VAL A 1 294 ? 6.257 2.054 6.547 1.00 75.06 294 VAL A N 1
ATOM 2283 C CA . VAL A 1 294 ? 7.558 1.388 6.492 1.00 75.06 294 VAL A CA 1
ATOM 2284 C C . VAL A 1 294 ? 8.536 2.361 5.851 1.00 75.06 294 VAL A C 1
ATOM 2286 O O . VAL A 1 294 ? 8.204 3.015 4.859 1.00 75.06 294 VAL A O 1
ATOM 2289 N N . ASP A 1 295 ? 9.726 2.488 6.432 1.00 68.38 295 ASP A N 1
ATOM 2290 C CA . ASP A 1 295 ? 10.818 3.110 5.693 1.00 68.38 295 ASP A CA 1
ATOM 2291 C C . ASP A 1 295 ? 11.213 2.150 4.575 1.00 68.38 295 ASP A C 1
ATOM 2293 O O . ASP A 1 295 ? 11.526 0.993 4.835 1.00 68.38 295 ASP A O 1
ATOM 2297 N N . SER A 1 296 ? 11.080 2.573 3.322 1.00 56.38 296 SER A N 1
ATOM 2298 C CA . SER A 1 296 ? 11.168 1.650 2.198 1.00 56.38 296 SER A CA 1
ATOM 2299 C C . SER A 1 296 ? 12.587 1.074 2.067 1.00 56.38 296 SER A C 1
ATOM 2301 O O . SER A 1 296 ? 12.752 -0.079 1.689 1.00 56.38 296 SER A O 1
ATOM 2303 N N . MET A 1 297 ? 13.616 1.835 2.447 1.00 56.47 297 MET A N 1
ATOM 2304 C CA . MET A 1 297 ? 15.026 1.492 2.225 1.00 56.47 297 MET A CA 1
ATOM 2305 C C . MET A 1 297 ? 15.694 0.796 3.424 1.00 56.47 297 MET A C 1
ATOM 2307 O O . MET A 1 297 ? 16.857 1.073 3.691 1.00 56.47 297 MET A O 1
ATOM 2311 N N . THR A 1 298 ? 14.978 -0.076 4.147 1.00 52.84 298 THR A N 1
ATOM 2312 C CA . THR A 1 298 ? 15.316 -0.705 5.454 1.00 52.84 298 THR A CA 1
ATOM 2313 C C . THR A 1 298 ? 16.656 -1.471 5.610 1.00 52.84 298 THR A C 1
ATOM 2315 O O . THR A 1 298 ? 16.757 -2.336 6.474 1.00 52.84 298 THR A O 1
ATOM 2318 N N . GLU A 1 299 ? 17.718 -1.163 4.866 1.00 44.31 299 GLU A N 1
ATOM 2319 C CA . GLU A 1 299 ? 19.073 -1.689 5.119 1.00 44.31 299 GLU A CA 1
ATOM 2320 C C . GLU A 1 299 ? 19.869 -0.923 6.198 1.00 44.31 299 GLU A C 1
ATOM 2322 O O . GLU A 1 299 ? 20.995 -1.305 6.490 1.00 44.31 299 GLU A O 1
ATOM 2327 N N . GLU A 1 300 ? 19.303 0.090 6.861 1.00 40.12 300 GLU A N 1
ATOM 2328 C CA . GLU A 1 300 ? 19.910 0.725 8.048 1.00 40.12 300 GLU A CA 1
ATOM 2329 C C . GLU A 1 300 ? 19.042 0.516 9.298 1.00 40.12 300 GLU A C 1
ATOM 2331 O O . GLU A 1 300 ? 18.456 1.442 9.855 1.00 40.12 300 GLU A O 1
ATOM 2336 N N . LEU A 1 301 ? 18.935 -0.738 9.743 1.00 39.19 301 LEU A N 1
ATOM 2337 C CA . LEU A 1 301 ? 18.454 -1.070 11.091 1.00 39.19 301 LEU A CA 1
ATOM 2338 C C . LEU A 1 301 ? 19.547 -1.722 11.948 1.00 39.19 301 LEU A C 1
ATOM 2340 O O . LEU A 1 301 ? 19.233 -2.465 12.871 1.00 39.19 301 LEU A O 1
ATOM 2344 N N . ASP A 1 302 ? 20.813 -1.390 11.687 1.00 38.44 302 ASP A N 1
ATOM 2345 C CA . ASP A 1 302 ? 21.859 -1.491 12.701 1.00 38.44 302 ASP A CA 1
ATOM 2346 C C . ASP A 1 302 ? 22.205 -0.087 13.200 1.00 38.44 302 ASP A C 1
ATOM 2348 O O . ASP A 1 302 ? 22.422 0.846 12.431 1.00 38.44 302 ASP A O 1
ATOM 2352 N N . THR A 1 303 ? 22.244 0.056 14.524 1.00 33.81 303 THR A N 1
ATOM 2353 C CA . THR A 1 303 ? 22.586 1.279 15.268 1.00 33.81 303 THR A CA 1
ATOM 2354 C C . THR A 1 303 ? 21.621 2.462 15.115 1.00 33.81 303 THR A C 1
ATOM 2356 O O . THR A 1 303 ? 21.945 3.487 14.534 1.00 33.81 303 THR A O 1
ATOM 2359 N N . ASN A 1 304 ? 20.435 2.365 15.720 1.00 29.45 304 ASN A N 1
ATOM 2360 C CA . ASN A 1 304 ? 19.894 3.426 16.584 1.00 29.45 304 ASN A CA 1
ATOM 2361 C C . ASN A 1 304 ? 18.613 2.915 17.253 1.00 29.45 304 ASN A C 1
ATOM 2363 O O . ASN A 1 304 ? 17.494 3.350 16.982 1.00 29.45 304 ASN A O 1
ATOM 2367 N N . GLU A 1 305 ? 18.797 1.976 18.184 1.00 35.47 305 GLU A N 1
ATOM 2368 C CA . GLU A 1 305 ? 17.865 1.794 19.292 1.00 35.47 305 GLU A CA 1
ATOM 2369 C C . GLU A 1 305 ? 17.831 3.089 20.116 1.00 35.47 305 GLU A C 1
ATOM 2371 O O . GLU A 1 305 ? 18.557 3.232 21.097 1.00 35.47 305 GLU A O 1
ATOM 2376 N N . LYS A 1 306 ? 17.035 4.071 19.688 1.00 35.81 306 LYS A N 1
ATOM 2377 C CA . LYS A 1 306 ? 16.486 5.146 20.524 1.00 35.81 306 LYS A CA 1
ATOM 2378 C C . LYS A 1 306 ? 15.458 5.927 19.708 1.00 35.81 306 LYS A C 1
ATOM 2380 O O . LYS A 1 306 ? 15.748 6.417 18.630 1.00 35.81 306 LYS A O 1
ATOM 2385 N N . GLU A 1 307 ? 14.253 6.018 20.267 1.00 33.84 307 GLU A N 1
ATOM 2386 C CA . GLU A 1 307 ? 13.089 6.760 19.757 1.00 33.84 307 GLU A CA 1
ATOM 2387 C C . GLU A 1 307 ? 12.323 6.156 18.566 1.00 33.84 307 GLU A C 1
ATOM 2389 O O . GLU A 1 307 ? 12.235 6.731 17.489 1.00 33.84 307 GLU A O 1
ATOM 2394 N N . THR A 1 308 ? 11.653 5.019 18.769 1.00 31.45 308 THR A N 1
ATOM 2395 C CA . THR A 1 308 ? 10.205 4.854 18.451 1.00 31.45 308 THR A CA 1
ATOM 2396 C C . THR A 1 308 ? 9.666 3.480 18.865 1.00 31.45 308 THR A C 1
ATOM 2398 O O . THR A 1 308 ? 8.768 2.918 18.241 1.00 31.45 308 THR A O 1
ATOM 2401 N N . LEU A 1 309 ? 10.137 2.961 19.999 1.00 34.19 309 LEU A N 1
ATOM 2402 C CA . LEU A 1 309 ? 9.273 2.139 20.832 1.00 34.19 309 LEU A CA 1
ATOM 2403 C C . LEU A 1 309 ? 8.207 3.093 21.370 1.00 34.19 309 LEU A C 1
ATOM 2405 O O . LEU A 1 309 ? 8.486 3.932 22.222 1.00 34.19 309 LEU A O 1
ATOM 2409 N N . VAL A 1 310 ? 6.980 3.006 20.856 1.00 35.56 310 VAL A N 1
ATOM 2410 C CA . VAL A 1 310 ? 5.838 3.345 21.705 1.00 35.56 310 VAL A CA 1
ATOM 2411 C C . VAL A 1 310 ? 6.004 2.424 22.902 1.00 35.56 310 VAL A C 1
ATOM 2413 O O . VAL A 1 310 ? 5.791 1.222 22.767 1.00 35.56 310 VAL A O 1
ATOM 2416 N N . GLU A 1 311 ? 6.515 2.967 24.006 1.00 31.97 311 GLU A N 1
ATOM 2417 C CA . GLU A 1 311 ? 6.722 2.258 25.258 1.00 31.97 311 GLU A CA 1
ATOM 2418 C C . GLU A 1 311 ? 5.401 1.598 25.651 1.00 31.97 311 GLU A C 1
ATOM 2420 O O . GLU A 1 311 ? 4.531 2.187 26.293 1.00 31.97 311 GLU A O 1
ATOM 2425 N N . PHE A 1 312 ? 5.235 0.337 25.262 1.00 34.66 312 PHE A N 1
ATOM 2426 C CA . PHE A 1 312 ? 4.193 -0.535 25.766 1.00 34.66 312 PHE A CA 1
ATOM 2427 C C . PHE A 1 312 ? 4.590 -1.010 27.169 1.00 34.66 312 PHE A C 1
ATOM 2429 O O . PHE A 1 312 ? 4.555 -2.195 27.479 1.00 34.66 312 PHE A O 1
ATOM 2436 N N . ASN A 1 313 ? 4.871 -0.063 28.068 1.00 30.34 313 ASN A N 1
ATOM 2437 C CA . ASN A 1 313 ? 4.782 -0.280 29.508 1.00 30.34 313 ASN A CA 1
ATOM 2438 C C . ASN A 1 313 ? 3.303 -0.257 29.931 1.00 30.34 313 ASN A C 1
ATOM 2440 O O . ASN A 1 313 ? 2.857 0.541 30.751 1.00 30.34 313 ASN A O 1
ATOM 2444 N N . ILE A 1 314 ? 2.515 -1.170 29.352 1.00 39.12 314 ILE A N 1
ATOM 2445 C CA . ILE A 1 314 ? 1.189 -1.552 29.856 1.00 39.12 314 ILE A CA 1
ATOM 2446 C C . ILE A 1 314 ? 1.273 -3.003 30.361 1.00 39.12 314 ILE A C 1
ATOM 2448 O O . ILE A 1 314 ? 0.509 -3.881 29.973 1.00 39.12 314 ILE A O 1
ATOM 2452 N N . LEU A 1 315 ? 2.223 -3.230 31.266 1.00 34.44 315 LEU A N 1
ATOM 2453 C CA . LEU A 1 315 ? 2.271 -4.302 32.265 1.00 34.44 315 LEU A CA 1
ATOM 2454 C C . LEU A 1 315 ? 2.239 -3.540 33.607 1.00 34.44 315 LEU A C 1
ATOM 2456 O O . LEU A 1 315 ? 3.072 -2.676 33.816 1.00 34.44 315 LEU A O 1
ATOM 2460 N N . ASN A 1 316 ? 1.292 -3.636 34.544 1.00 36.91 316 ASN A N 1
ATOM 2461 C CA . ASN A 1 316 ? 0.489 -4.751 35.034 1.00 36.91 316 ASN A CA 1
ATOM 2462 C C . ASN A 1 316 ? -0.772 -4.233 35.769 1.00 36.91 316 ASN A C 1
ATOM 2464 O O . ASN A 1 316 ? -0.813 -4.271 36.999 1.00 36.91 316 ASN A O 1
ATOM 2468 N N . LYS A 1 317 ? -1.816 -3.723 35.087 1.00 35.34 317 LYS A N 1
ATOM 2469 C CA . LYS A 1 317 ? -3.068 -3.362 35.806 1.00 35.34 317 LYS A CA 1
ATOM 2470 C C . LYS A 1 317 ? -4.347 -3.210 34.973 1.00 35.34 317 LYS A C 1
ATOM 2472 O O . LYS A 1 317 ? -5.090 -2.254 35.151 1.00 35.34 317 LYS A O 1
ATOM 2477 N N . VAL A 1 318 ? -4.686 -4.170 34.108 1.00 38.91 318 VAL A N 1
ATOM 2478 C CA . VAL A 1 318 ? -6.066 -4.241 33.575 1.00 38.91 318 VAL A CA 1
ATOM 2479 C C . VAL A 1 318 ? -6.584 -5.679 33.571 1.00 38.91 318 VAL A C 1
ATOM 2481 O O . VAL A 1 318 ? -6.646 -6.341 32.539 1.00 38.91 318 VAL A O 1
ATOM 2484 N N . LYS A 1 319 ? -7.010 -6.159 34.745 1.00 37.91 319 LYS A N 1
ATOM 2485 C CA . LYS A 1 319 ? -7.949 -7.285 34.847 1.00 37.91 319 LYS A CA 1
ATOM 2486 C C . LYS A 1 319 ? -9.381 -6.735 34.676 1.00 37.91 319 LYS A C 1
ATOM 2488 O O . LYS A 1 319 ? -9.820 -5.882 35.439 1.00 37.91 319 LYS A O 1
ATOM 2493 N N . SER A 1 320 ? -10.106 -7.239 33.671 1.00 37.62 320 SER A N 1
ATOM 2494 C CA . SER A 1 320 ? -11.573 -7.138 33.443 1.00 37.62 320 SER A CA 1
ATOM 2495 C C . SER A 1 320 ? -12.235 -5.898 32.786 1.00 37.62 320 SER A C 1
ATOM 2497 O O . SER A 1 320 ? -13.451 -5.915 32.601 1.00 37.62 320 SER A O 1
ATOM 2499 N N . PHE A 1 321 ? -11.525 -4.861 32.320 1.00 40.56 321 PHE A N 1
ATOM 2500 C CA . PHE A 1 321 ? -12.199 -3.612 31.881 1.00 40.56 321 PHE A CA 1
ATOM 2501 C C . PHE A 1 321 ? -12.637 -3.516 30.395 1.00 40.56 321 PHE A C 1
ATOM 2503 O O . PHE A 1 321 ? -13.240 -2.518 29.986 1.00 40.56 321 PHE A O 1
ATOM 2510 N N 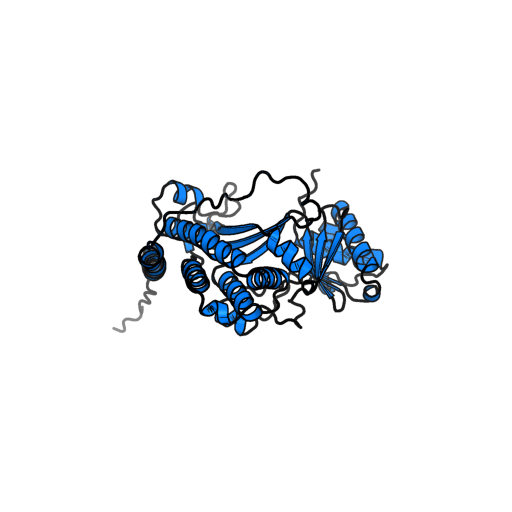. VAL A 1 322 ? -12.368 -4.528 29.561 1.00 47.44 322 VAL A N 1
ATOM 2511 C CA . VAL A 1 322 ? -12.545 -4.413 28.095 1.00 47.44 322 VAL A CA 1
ATOM 2512 C C . VAL A 1 322 ? -13.981 -4.708 27.634 1.00 47.44 322 VAL A C 1
ATOM 2514 O O . VAL A 1 322 ? -14.531 -3.931 26.860 1.00 47.44 322 VAL A O 1
ATOM 2517 N N . SER A 1 323 ? -14.666 -5.735 28.153 1.00 48.59 323 SER A N 1
ATOM 2518 C CA . SER A 1 323 ? -15.993 -6.123 27.625 1.00 48.59 323 SER A CA 1
ATOM 2519 C C . SER A 1 323 ? -17.097 -5.083 27.893 1.00 48.59 323 SER A C 1
ATOM 2521 O O . SER A 1 323 ? -17.910 -4.784 27.014 1.00 48.59 323 SER A O 1
ATOM 2523 N N . LYS A 1 324 ? -17.111 -4.470 29.085 1.00 43.19 324 LYS A N 1
ATOM 2524 C CA . LYS A 1 324 ? -18.120 -3.465 29.485 1.00 43.19 324 LYS A CA 1
ATOM 2525 C C . LYS A 1 324 ? -17.895 -2.094 28.845 1.00 43.19 324 LYS A C 1
ATOM 2527 O O . LYS A 1 324 ? -18.854 -1.376 28.579 1.00 43.19 324 LYS A O 1
ATOM 2532 N N . THR A 1 325 ? -16.644 -1.719 28.596 1.00 47.75 325 THR A N 1
ATOM 2533 C CA . THR A 1 325 ? -16.304 -0.440 27.950 1.00 47.75 325 THR A CA 1
ATOM 2534 C C . THR A 1 325 ? -16.455 -0.544 26.438 1.00 47.75 325 THR A C 1
ATOM 2536 O O . THR A 1 325 ? -16.910 0.397 25.795 1.00 47.75 325 THR A O 1
ATOM 2539 N N . TRP A 1 326 ? -16.147 -1.709 25.867 1.00 47.50 326 TRP A N 1
ATOM 2540 C CA . TRP A 1 326 ? -16.212 -1.909 24.429 1.00 47.50 326 TRP A CA 1
ATOM 2541 C C . TRP A 1 326 ? -17.628 -2.138 23.910 1.00 47.50 326 TRP A C 1
ATOM 2543 O O . TRP A 1 326 ? -18.008 -1.528 22.915 1.00 47.50 326 TRP A O 1
ATOM 2553 N N . SER A 1 327 ? -18.456 -2.910 24.626 1.00 52.91 327 SER A N 1
ATOM 2554 C CA . SER A 1 327 ? -19.895 -2.978 24.328 1.00 52.91 327 SER A CA 1
ATOM 2555 C C . SER A 1 327 ? -20.528 -1.586 24.305 1.00 52.91 327 SER A C 1
ATOM 2557 O O . SER A 1 327 ? -21.410 -1.337 23.496 1.00 52.91 327 SER A O 1
ATOM 2559 N N . LYS A 1 328 ? -20.046 -0.636 25.119 1.00 52.53 328 LYS A N 1
ATOM 2560 C CA . LYS A 1 328 ? -20.485 0.765 25.060 1.00 52.53 328 LYS A CA 1
ATOM 2561 C C . LYS A 1 328 ? -20.001 1.489 23.805 1.00 52.53 328 LYS A C 1
ATOM 2563 O O . LYS A 1 328 ? -20.802 2.225 23.253 1.00 52.53 328 LYS A O 1
ATOM 2568 N N . VAL A 1 329 ? -18.770 1.278 23.328 1.00 51.81 329 VAL A N 1
ATOM 2569 C CA . VAL A 1 329 ? -18.250 1.888 22.082 1.00 51.81 329 VAL A CA 1
ATOM 2570 C C . VAL A 1 329 ? -18.947 1.314 20.845 1.00 51.81 329 VAL A C 1
ATOM 2572 O O . VAL A 1 329 ? -19.421 2.073 20.005 1.00 51.81 329 VAL A O 1
ATOM 2575 N N . THR A 1 330 ? -19.102 -0.008 20.745 1.00 53.56 330 THR A N 1
ATOM 2576 C CA . THR A 1 330 ? -19.821 -0.637 19.624 1.00 53.56 330 THR A CA 1
ATOM 2577 C C . THR A 1 330 ? -21.306 -0.320 19.660 1.00 53.56 330 THR A C 1
ATOM 2579 O O . THR A 1 330 ? -21.867 0.044 18.629 1.00 53.56 330 THR A O 1
ATOM 2582 N N . ASN A 1 331 ? -21.948 -0.354 20.833 1.00 59.97 331 ASN A N 1
ATOM 2583 C CA . ASN A 1 331 ? -23.321 0.130 20.968 1.00 59.97 331 ASN A CA 1
ATOM 2584 C C . ASN A 1 331 ? -23.412 1.628 20.690 1.00 59.97 331 ASN A C 1
ATOM 2586 O O . ASN A 1 331 ? -24.422 2.061 20.155 1.00 59.97 331 ASN A O 1
ATOM 2590 N N . PHE A 1 332 ? -22.388 2.421 21.005 1.00 57.22 332 PHE A N 1
ATOM 2591 C CA . PHE A 1 332 ? -22.340 3.839 20.674 1.00 57.22 332 PHE A CA 1
ATOM 2592 C C . PHE A 1 332 ? -22.199 4.062 19.171 1.00 57.22 332 PHE A C 1
ATOM 2594 O O . PHE A 1 332 ? -22.850 4.961 18.680 1.00 57.22 332 PHE A O 1
ATOM 2601 N N . PHE A 1 333 ? -21.458 3.258 18.408 1.00 58.28 333 PHE A N 1
ATOM 2602 C CA . PHE A 1 333 ? -21.447 3.382 16.944 1.00 58.28 333 PHE A CA 1
ATOM 2603 C C . PHE A 1 333 ? -22.716 2.820 16.299 1.00 58.28 333 PHE A C 1
ATOM 2605 O O . PHE A 1 333 ? -23.243 3.429 15.372 1.00 58.28 333 PHE A O 1
ATOM 2612 N N . LYS A 1 334 ? -23.288 1.734 16.836 1.00 59.81 334 LYS A N 1
ATOM 2613 C CA . LYS A 1 334 ? -24.593 1.204 16.398 1.00 59.81 334 LYS A CA 1
ATOM 2614 C C . LYS A 1 334 ? -25.741 2.187 16.688 1.00 59.81 334 LYS A C 1
ATOM 2616 O O . LYS A 1 334 ? -26.597 2.400 15.835 1.00 59.81 334 LYS A O 1
ATOM 2621 N N . LYS A 1 335 ? -25.750 2.831 17.863 1.00 53.62 335 LYS A N 1
ATOM 2622 C CA . LYS A 1 335 ? -26.704 3.897 18.242 1.00 53.62 335 LYS A CA 1
ATOM 2623 C C . LYS A 1 335 ? -26.347 5.242 17.608 1.00 53.62 335 LYS A C 1
ATOM 2625 O O . LYS A 1 335 ? -27.231 6.008 17.266 1.00 53.62 335 LYS A O 1
ATOM 2630 N N . GLY A 1 336 ? -25.066 5.506 17.418 1.00 51.72 336 GLY A N 1
ATOM 2631 C CA . GLY A 1 336 ? -24.494 6.703 16.819 1.00 51.72 336 GLY A CA 1
ATOM 2632 C C . GLY A 1 336 ? -24.807 6.788 15.341 1.00 51.72 336 GLY A C 1
ATOM 2633 O O . GLY A 1 336 ? -25.078 7.875 14.885 1.00 51.72 336 GLY A O 1
ATOM 2634 N N . LEU A 1 337 ? -24.905 5.670 14.616 1.00 45.62 337 LEU A N 1
ATOM 2635 C CA . LEU A 1 337 ? -25.459 5.639 13.257 1.00 45.62 337 LEU A CA 1
ATOM 2636 C C . LEU A 1 337 ? -26.941 6.076 13.237 1.00 45.62 337 LEU A C 1
ATOM 2638 O O . LEU A 1 337 ? -27.368 6.797 12.338 1.00 45.62 337 LEU A O 1
ATOM 2642 N N . ARG A 1 338 ? -27.714 5.708 14.273 1.00 49.03 338 ARG A N 1
ATOM 2643 C CA . ARG A 1 338 ? -29.105 6.166 14.480 1.00 49.03 338 ARG A CA 1
ATOM 2644 C C . ARG A 1 338 ? -29.198 7.627 14.955 1.00 49.03 338 ARG A C 1
ATOM 2646 O O . ARG A 1 338 ? -30.174 8.299 14.662 1.00 49.03 338 ARG A O 1
ATOM 2653 N N . GLN A 1 339 ? -28.188 8.136 15.663 1.00 44.03 339 GLN A N 1
ATOM 2654 C CA . GLN A 1 339 ? -28.109 9.542 16.086 1.00 44.03 339 GLN A CA 1
ATOM 2655 C C . GLN A 1 339 ? -27.469 10.458 15.027 1.00 44.03 339 GLN A C 1
ATOM 2657 O O . GLN A 1 339 ? -27.779 11.640 14.973 1.00 44.03 339 GLN A O 1
ATOM 2662 N N . LEU A 1 340 ? -26.607 9.929 14.156 1.00 45.00 340 LEU A N 1
ATOM 2663 C CA . LEU A 1 340 ? -26.047 10.601 12.982 1.00 45.00 340 LEU A CA 1
ATOM 2664 C C . LEU A 1 340 ? -27.111 10.774 11.914 1.00 45.00 340 LEU A C 1
ATOM 2666 O O . LEU A 1 340 ? -27.153 11.820 11.295 1.00 45.00 340 LEU A O 1
ATOM 2670 N N . THR A 1 341 ? -28.004 9.802 11.736 1.00 45.97 341 THR A N 1
ATOM 2671 C CA . THR A 1 341 ? -29.185 9.966 10.873 1.00 45.97 341 THR A CA 1
ATOM 2672 C C . THR A 1 341 ? -30.141 11.042 11.401 1.00 45.97 341 THR A C 1
ATOM 2674 O O . THR A 1 341 ? -30.695 11.787 10.597 1.00 45.97 341 THR A O 1
ATOM 2677 N N . SER A 1 342 ? -30.267 11.217 12.725 1.00 42.38 342 SER A N 1
ATOM 2678 C CA . SER A 1 342 ? -31.007 12.353 13.303 1.00 42.38 342 SER A CA 1
ATOM 2679 C C . SER A 1 342 ? -30.227 13.679 13.294 1.00 42.38 342 SER A C 1
ATOM 2681 O O . SER A 1 342 ? -30.835 14.732 13.161 1.00 42.38 342 SER A O 1
ATOM 2683 N N . PHE A 1 343 ? -28.894 13.654 13.417 1.00 40.72 343 PHE A N 1
ATOM 2684 C CA . PHE A 1 343 ? -28.026 14.846 13.431 1.00 40.72 343 PHE A CA 1
ATOM 2685 C C . PHE A 1 343 ? -27.734 15.391 12.025 1.00 40.72 343 PHE A C 1
ATOM 2687 O O . PHE A 1 343 ? -27.655 16.599 11.839 1.00 40.72 343 PHE A O 1
ATOM 2694 N N . LEU A 1 344 ? -27.604 14.514 11.026 1.00 43.06 344 LEU A N 1
ATOM 2695 C CA . LEU A 1 344 ? -27.425 14.865 9.613 1.00 43.06 344 LEU A CA 1
ATOM 2696 C C . LEU A 1 344 ? -28.742 15.202 8.916 1.00 43.06 344 LEU A C 1
ATOM 2698 O O . LEU A 1 344 ? -28.719 15.431 7.712 1.00 43.06 344 LEU A O 1
ATOM 2702 N N . GLY A 1 345 ? -29.864 15.210 9.646 1.00 37.12 345 GLY A N 1
ATOM 2703 C CA . GLY A 1 345 ? -31.181 15.452 9.083 1.00 37.12 345 GLY A CA 1
ATOM 2704 C C . GLY A 1 345 ? -31.441 14.519 7.909 1.00 37.12 345 GLY A C 1
ATOM 2705 O O . GLY A 1 345 ? -31.353 14.937 6.757 1.00 37.12 345 GLY A O 1
ATOM 2706 N N . ALA A 1 346 ? -31.801 13.262 8.175 1.00 40.09 346 ALA A N 1
ATOM 2707 C CA . ALA A 1 346 ? -32.681 12.577 7.239 1.00 40.09 346 ALA A CA 1
ATOM 2708 C C . ALA A 1 346 ? -33.926 13.467 7.073 1.00 40.09 346 ALA A C 1
ATOM 2710 O O . ALA A 1 346 ? -34.855 13.398 7.872 1.00 40.09 346 ALA A O 1
ATOM 2711 N N . ILE A 1 347 ? -33.889 14.377 6.098 1.00 37.25 347 ILE A N 1
ATOM 2712 C CA . ILE A 1 347 ? -35.051 15.103 5.616 1.00 37.25 347 ILE A CA 1
ATOM 2713 C C . ILE A 1 347 ? -35.923 13.991 5.031 1.00 37.25 347 ILE A C 1
ATOM 2715 O O . ILE A 1 347 ? -35.483 13.352 4.070 1.00 37.25 347 ILE A O 1
ATOM 2719 N N . PRO A 1 348 ? -37.087 13.662 5.617 1.00 40.25 348 PRO A N 1
ATOM 2720 C CA . PRO A 1 348 ? -38.007 12.762 4.941 1.00 40.25 348 PRO A CA 1
ATOM 2721 C C . PRO A 1 348 ? -38.287 13.341 3.549 1.00 40.25 348 PRO A C 1
ATOM 2723 O O . PRO A 1 348 ? -38.516 14.543 3.423 1.00 40.25 348 PRO A O 1
ATOM 2726 N N . ASP A 1 349 ? -38.241 12.510 2.504 1.00 37.28 349 ASP A N 1
ATOM 2727 C CA . ASP A 1 349 ? -38.698 12.892 1.163 1.00 37.28 349 ASP A CA 1
ATOM 2728 C C . ASP A 1 349 ? -40.214 13.147 1.244 1.00 37.28 349 ASP A C 1
ATOM 2730 O O . ASP A 1 349 ? -41.030 12.243 1.053 1.00 37.28 349 ASP A O 1
ATOM 2734 N N . ILE A 1 350 ? -40.613 14.363 1.639 1.00 42.53 350 ILE A N 1
ATOM 2735 C CA . ILE A 1 350 ? -42.014 14.781 1.649 1.00 42.53 350 ILE A CA 1
ATOM 2736 C C . ILE A 1 350 ? -42.401 15.051 0.197 1.00 42.53 350 ILE A C 1
ATOM 2738 O O . ILE A 1 350 ? -42.358 16.179 -0.296 1.00 42.53 350 ILE A O 1
ATOM 2742 N N . ARG A 1 351 ? -42.832 13.998 -0.495 1.00 38.81 351 ARG A N 1
ATOM 2743 C CA . ARG A 1 351 ? -43.558 14.133 -1.757 1.00 38.81 351 ARG A CA 1
ATOM 2744 C C . ARG A 1 351 ? -44.977 14.595 -1.458 1.00 38.81 351 ARG A C 1
ATOM 2746 O O . ARG A 1 351 ? -45.879 13.786 -1.250 1.00 38.81 351 ARG A O 1
ATOM 2753 N N . VAL A 1 352 ? -45.193 15.907 -1.445 1.00 46.47 352 VAL A N 1
ATOM 2754 C CA . VAL A 1 352 ? -46.552 16.458 -1.440 1.00 46.47 352 VAL A CA 1
ATOM 2755 C C . VAL A 1 352 ? -47.173 16.191 -2.814 1.00 46.47 352 VAL A C 1
ATOM 2757 O O . VAL A 1 352 ? -46.735 16.756 -3.818 1.00 46.47 352 VAL A O 1
ATOM 2760 N N . LYS A 1 353 ? -48.202 15.335 -2.885 1.00 42.44 353 LYS A N 1
ATOM 2761 C CA . LYS A 1 353 ? -49.054 15.226 -4.080 1.00 42.44 353 LYS A CA 1
ATOM 2762 C C . LYS A 1 353 ? -49.747 16.574 -4.296 1.00 42.44 353 LYS A C 1
ATOM 2764 O O . LYS A 1 353 ? -50.662 16.917 -3.558 1.00 42.44 353 LYS A O 1
ATOM 2769 N N . ARG A 1 354 ? -49.343 17.321 -5.325 1.00 47.03 354 ARG A N 1
ATOM 2770 C CA . ARG A 1 354 ? -49.963 18.603 -5.714 1.00 47.03 354 ARG A CA 1
ATOM 2771 C C . ARG A 1 354 ? -51.224 18.470 -6.577 1.00 47.03 354 ARG A C 1
ATOM 2773 O O . ARG A 1 354 ? -51.625 19.441 -7.198 1.00 47.03 354 ARG A O 1
ATOM 2780 N N . ASN A 1 355 ? -51.878 17.310 -6.574 1.00 49.38 355 ASN A N 1
ATOM 2781 C CA . ASN A 1 355 ? -53.170 17.133 -7.237 1.00 49.38 355 ASN A CA 1
ATOM 2782 C C . ASN A 1 355 ? -54.217 16.742 -6.197 1.00 49.38 355 ASN A C 1
ATOM 2784 O O . ASN A 1 355 ? -54.486 15.559 -5.985 1.00 49.38 355 ASN A O 1
ATOM 2788 N N . VAL A 1 356 ? -54.793 17.752 -5.548 1.00 49.38 356 VAL A N 1
ATOM 2789 C CA . VAL A 1 356 ? -56.125 17.626 -4.957 1.00 49.38 356 VAL A CA 1
ATOM 2790 C C . VAL A 1 356 ? -57.093 17.684 -6.137 1.00 49.38 356 VAL A C 1
ATOM 2792 O O . VAL A 1 356 ? -57.170 18.704 -6.817 1.00 49.38 356 VAL A O 1
ATOM 2795 N N . LYS A 1 357 ? -57.759 16.566 -6.443 1.00 45.53 357 LYS A N 1
ATOM 2796 C CA . LYS A 1 357 ? -58.956 16.606 -7.287 1.00 45.53 357 LYS A CA 1
ATOM 2797 C C . LYS A 1 357 ? -60.065 17.206 -6.425 1.00 45.53 357 LYS A C 1
ATOM 2799 O O . LYS A 1 357 ? -60.339 16.648 -5.364 1.00 45.53 357 LYS A O 1
ATOM 2804 N N . PHE A 1 358 ? -60.603 18.341 -6.857 1.00 47.06 358 PHE A N 1
ATOM 2805 C CA . PHE A 1 358 ? -61.879 18.847 -6.362 1.00 47.06 358 PHE A CA 1
ATOM 2806 C C . PHE A 1 358 ? -63.015 17.972 -6.881 1.00 47.06 358 PHE A C 1
ATOM 2808 O O . PHE A 1 358 ? -62.883 17.481 -8.030 1.00 47.06 358 PHE A O 1
#